Protein AF-A0A9P6BAB0-F1 (afdb_monomer_lite)

Radius of gyration: 24.73 Å; chains: 1; bounding box: 49×40×76 Å

Secondary structure (DSSP, 8-state):
-EEE-------TT----TT--TTT-TTTEEEETTEEEE--TT----TTSPP-----TT--TTS-S----TTTTTT---HHHHHHHHH-TTS--BPPHHHHHHHHHHHTTTTHHHHHTEEEEEEEEEHHHHHHHHH-TTHHHHHHHHHHT--HHHHHHHTT-SSS-GGGEEEEEEEEEHHHHHHHHHS---PPTTTS-TT--S---------S--TTEEE-

pLDDT: mean 70.67, std 18.22, range [29.72, 91.81]

Structure (mmCIF, N/CA/C/O backbone):
data_AF-A0A9P6BAB0-F1
#
_entry.id   AF-A0A9P6BAB0-F1
#
loop_
_atom_site.group_PDB
_atom_site.id
_atom_site.type_symbol
_atom_site.label_atom_id
_atom_site.label_alt_id
_atom_site.label_comp_id
_atom_site.label_asym_id
_atom_site.label_entity_id
_atom_site.label_seq_id
_atom_site.pdbx_PDB_ins_code
_atom_site.Cartn_x
_atom_site.Cartn_y
_atom_site.Cartn_z
_atom_site.occupancy
_atom_site.B_iso_or_equiv
_atom_site.auth_seq_id
_atom_site.auth_comp_id
_atom_site.auth_asym_id
_atom_site.auth_atom_id
_atom_site.pdbx_PDB_model_num
ATOM 1 N N . MET A 1 1 ? 5.538 -12.367 -15.044 1.00 44.75 1 MET A N 1
ATOM 2 C CA . MET A 1 1 ? 4.974 -11.287 -14.207 1.00 44.75 1 MET A CA 1
ATOM 3 C C . MET A 1 1 ? 5.570 -9.974 -14.700 1.00 44.75 1 MET A C 1
ATOM 5 O O . MET A 1 1 ? 6.786 -9.914 -14.822 1.00 44.75 1 MET A O 1
ATOM 9 N N . VAL A 1 2 ? 4.749 -9.000 -15.107 1.00 50.78 2 VAL A N 1
ATOM 10 C CA . VAL A 1 2 ? 5.213 -7.655 -15.498 1.00 50.78 2 VAL A CA 1
ATOM 11 C C . VAL A 1 2 ? 4.782 -6.715 -14.385 1.00 50.78 2 VAL A C 1
ATOM 13 O O . VAL A 1 2 ? 3.586 -6.599 -14.125 1.00 50.78 2 VAL A O 1
ATOM 16 N N . CYS A 1 3 ? 5.740 -6.089 -13.711 1.00 49.66 3 CYS A N 1
ATOM 17 C CA . CYS A 1 3 ? 5.455 -5.164 -12.620 1.00 49.66 3 CYS A CA 1
ATOM 18 C C . CYS A 1 3 ? 5.846 -3.752 -13.045 1.00 49.66 3 CYS A C 1
ATOM 20 O O . CYS A 1 3 ? 6.983 -3.500 -13.448 1.00 49.66 3 CYS A O 1
ATOM 22 N N . ARG A 1 4 ? 4.892 -2.826 -12.941 1.00 44.62 4 ARG A N 1
ATOM 23 C CA . ARG A 1 4 ? 5.145 -1.395 -13.107 1.00 44.62 4 ARG A CA 1
ATOM 24 C C . ARG A 1 4 ? 5.807 -0.866 -11.838 1.00 44.62 4 ARG A C 1
ATOM 26 O O . ARG A 1 4 ? 5.278 -1.077 -10.747 1.00 44.62 4 ARG A O 1
ATOM 33 N N . VAL A 1 5 ? 6.921 -0.151 -11.973 1.00 53.53 5 VAL A N 1
ATOM 34 C CA . VAL A 1 5 ? 7.541 0.542 -10.837 1.00 53.53 5 VAL A CA 1
ATOM 35 C C . VAL A 1 5 ? 6.756 1.832 -10.595 1.00 53.53 5 VAL A C 1
ATOM 37 O O . VAL A 1 5 ? 6.698 2.710 -11.455 1.00 53.53 5 VAL A O 1
ATOM 40 N N . ALA A 1 6 ? 6.073 1.933 -9.453 1.00 38.97 6 ALA A N 1
ATOM 41 C CA . ALA A 1 6 ? 5.386 3.158 -9.061 1.00 38.97 6 ALA A CA 1
ATOM 42 C C . ALA A 1 6 ? 6.434 4.178 -8.599 1.00 38.97 6 ALA A C 1
ATOM 44 O O . ALA A 1 6 ? 7.043 3.972 -7.558 1.00 38.97 6 ALA A O 1
ATOM 45 N N . SER A 1 7 ? 6.645 5.220 -9.410 1.00 37.84 7 SER A N 1
ATOM 46 C CA . SER A 1 7 ? 7.465 6.413 -9.145 1.00 37.84 7 SER A CA 1
ATOM 47 C C . SER A 1 7 ? 8.723 6.151 -8.307 1.00 37.84 7 SER A C 1
ATOM 49 O O . SER A 1 7 ? 8.720 6.233 -7.077 1.00 37.84 7 SER A O 1
ATOM 51 N N . ALA A 1 8 ? 9.824 5.829 -8.985 1.00 38.03 8 ALA A N 1
ATOM 52 C CA . ALA A 1 8 ? 11.123 5.810 -8.336 1.00 38.03 8 ALA A CA 1
ATOM 53 C C . ALA A 1 8 ? 11.495 7.251 -7.952 1.00 38.03 8 ALA A C 1
ATOM 55 O O . ALA A 1 8 ? 11.658 8.105 -8.822 1.00 38.03 8 ALA A O 1
ATOM 56 N N . ARG A 1 9 ? 11.671 7.523 -6.654 1.00 38.72 9 ARG A N 1
ATOM 57 C CA . ARG A 1 9 ? 12.460 8.677 -6.205 1.00 38.72 9 ARG A CA 1
ATOM 58 C C . ARG A 1 9 ? 13.894 8.405 -6.659 1.00 38.72 9 ARG A C 1
ATOM 60 O O . ARG A 1 9 ? 14.634 7.669 -6.010 1.00 38.72 9 ARG A O 1
ATOM 67 N N . VAL A 1 10 ? 14.234 8.884 -7.850 1.00 44.09 10 VAL A N 1
ATOM 68 C CA . VAL A 1 10 ? 15.587 8.784 -8.388 1.00 44.09 10 VAL A CA 1
ATOM 69 C C . VAL A 1 10 ? 16.413 9.809 -7.622 1.00 44.09 10 VAL A C 1
ATOM 71 O O . VAL A 1 10 ? 16.320 11.008 -7.875 1.00 44.09 10 VAL A O 1
ATOM 74 N N . ASP A 1 11 ? 17.161 9.347 -6.621 1.00 39.03 11 ASP A N 1
ATOM 75 C CA . ASP A 1 11 ? 18.169 10.171 -5.956 1.00 39.03 11 ASP A CA 1
ATOM 76 C C . ASP A 1 11 ? 19.101 10.760 -7.028 1.00 39.03 11 ASP A C 1
ATOM 78 O O . ASP A 1 11 ? 19.511 10.043 -7.944 1.00 39.03 11 ASP A O 1
ATOM 82 N N . GLN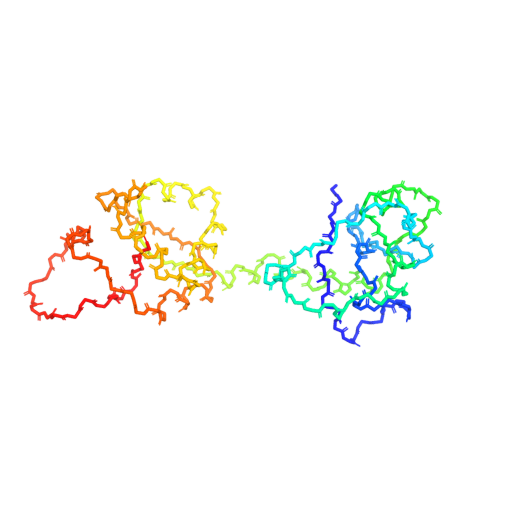 A 1 12 ? 19.486 12.034 -6.904 1.00 43.91 12 GLN A N 1
ATOM 83 C CA . GLN A 1 12 ? 20.345 12.778 -7.851 1.00 43.91 12 GLN A CA 1
ATOM 84 C C . GLN A 1 12 ? 21.739 12.156 -8.106 1.00 43.91 12 GLN A C 1
ATOM 86 O O . GLN A 1 12 ? 22.547 12.721 -8.833 1.00 43.91 12 GLN A O 1
ATOM 91 N N . ASN A 1 13 ? 22.024 10.980 -7.541 1.00 43.50 13 ASN A N 1
ATOM 92 C CA . ASN A 1 13 ? 23.265 10.232 -7.708 1.00 43.50 13 ASN A CA 1
ATOM 93 C C . ASN A 1 13 ? 23.137 9.006 -8.640 1.00 43.50 13 ASN A C 1
ATOM 95 O O . ASN A 1 13 ? 24.069 8.207 -8.744 1.00 43.50 13 ASN A O 1
ATOM 99 N N . PHE A 1 14 ? 21.993 8.817 -9.310 1.00 51.97 14 PHE A N 1
ATOM 100 C CA . PHE A 1 14 ? 21.851 7.809 -10.365 1.00 51.97 14 PHE A CA 1
ATOM 101 C C . PHE A 1 14 ? 22.421 8.331 -11.685 1.00 51.97 14 PHE A C 1
ATOM 103 O O . PHE A 1 14 ? 21.850 9.222 -12.309 1.00 51.97 14 PHE A O 1
ATOM 110 N N . ARG A 1 15 ? 23.498 7.709 -12.175 1.00 48.66 15 ARG A N 1
ATOM 111 C CA . ARG A 1 15 ? 23.903 7.810 -13.585 1.00 48.66 15 ARG A CA 1
ATOM 112 C C . ARG A 1 15 ? 22.937 6.987 -14.446 1.00 48.66 15 ARG A C 1
ATOM 114 O O . ARG A 1 15 ? 23.267 5.911 -14.927 1.00 48.66 15 ARG A O 1
ATOM 121 N N . CYS A 1 16 ? 21.698 7.457 -14.569 1.00 52.81 16 CYS A N 1
ATOM 122 C CA . CYS A 1 16 ? 20.794 6.981 -15.610 1.00 52.81 16 CYS A CA 1
ATOM 123 C C . CYS A 1 16 ? 21.247 7.560 -16.963 1.00 52.81 16 CYS A C 1
ATOM 125 O O . CYS A 1 16 ? 22.090 8.462 -16.997 1.00 52.81 16 CYS A O 1
ATOM 127 N N . ARG A 1 17 ? 20.709 7.071 -18.091 1.00 53.47 17 ARG A N 1
ATOM 128 C CA . ARG A 1 17 ? 20.950 7.728 -19.392 1.00 53.47 17 ARG A CA 1
ATOM 129 C C . ARG A 1 17 ? 20.617 9.221 -19.244 1.00 53.47 17 ARG A C 1
ATOM 131 O O . ARG A 1 17 ? 19.626 9.542 -18.597 1.00 53.47 17 ARG A O 1
ATOM 138 N N . SER A 1 18 ? 21.430 10.111 -19.820 1.00 58.03 18 SER A N 1
ATOM 139 C CA . SER A 1 18 ? 21.391 11.570 -19.577 1.00 58.03 18 SER A CA 1
ATOM 140 C C . SER A 1 18 ? 20.034 12.238 -19.821 1.00 58.03 18 SER A C 1
ATOM 142 O O . SER A 1 18 ? 19.809 13.349 -19.355 1.00 58.03 18 SER A O 1
ATOM 144 N N . TRP A 1 19 ? 19.136 11.564 -20.536 1.00 68.50 19 TRP A N 1
ATOM 145 C CA . TRP A 1 19 ? 17.787 12.027 -20.813 1.00 68.50 19 TRP A CA 1
ATOM 146 C C . TRP A 1 19 ? 16.763 11.682 -19.724 1.00 68.50 19 TRP A C 1
ATOM 148 O O . TRP A 1 19 ? 15.692 12.267 -19.727 1.00 68.50 19 TRP A O 1
ATOM 158 N N . VAL A 1 20 ? 17.033 10.741 -18.813 1.00 65.56 20 VAL A N 1
ATOM 159 C CA . VAL A 1 20 ? 16.038 10.240 -17.845 1.00 65.56 20 VAL A CA 1
ATOM 160 C C . VAL A 1 20 ? 16.036 11.103 -16.587 1.00 65.56 20 VAL A C 1
ATOM 162 O O . VAL A 1 20 ? 17.033 11.171 -15.868 1.00 65.56 20 VAL A O 1
ATOM 165 N N . SER A 1 21 ? 14.892 11.697 -16.275 1.00 65.31 21 SER A N 1
ATOM 166 C CA . SER A 1 21 ? 14.636 12.494 -15.080 1.00 65.31 21 SER A CA 1
ATOM 167 C C . SER A 1 21 ? 13.472 11.897 -14.267 1.00 65.31 21 SER A C 1
ATOM 169 O O . SER A 1 21 ? 12.637 11.165 -14.804 1.00 65.31 21 SER A O 1
ATOM 171 N N . PRO A 1 22 ? 13.364 12.194 -12.956 1.00 65.31 22 P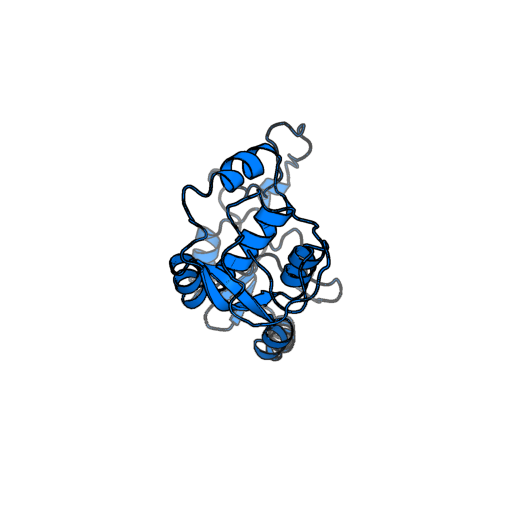RO A N 1
ATOM 172 C CA . PRO A 1 22 ? 12.223 11.745 -12.154 1.00 65.31 22 PRO A CA 1
ATOM 173 C C . PRO A 1 22 ? 10.865 12.195 -12.718 1.00 65.31 22 PRO A C 1
ATOM 175 O O . PRO A 1 22 ? 9.860 11.537 -12.465 1.00 65.31 22 PRO A O 1
ATOM 178 N N . SER A 1 23 ? 10.835 13.302 -13.470 1.00 64.50 23 SER A N 1
ATOM 179 C CA . SER A 1 23 ? 9.624 13.843 -14.088 1.00 64.50 23 SER A CA 1
ATOM 180 C C . SER A 1 23 ? 9.223 13.118 -15.375 1.00 64.50 23 SER A C 1
ATOM 182 O O . SER A 1 23 ? 8.029 12.980 -15.616 1.00 64.50 23 SER A O 1
ATOM 184 N N . ASN A 1 24 ? 10.169 12.596 -16.166 1.00 68.56 24 ASN A N 1
ATOM 185 C CA . ASN A 1 24 ? 9.852 11.904 -17.424 1.00 68.56 24 ASN A CA 1
ATOM 186 C C . ASN A 1 24 ? 9.806 10.372 -17.322 1.00 68.56 24 ASN A C 1
ATOM 188 O O . ASN A 1 24 ? 9.415 9.696 -18.271 1.00 68.56 24 ASN A O 1
ATOM 192 N N . ALA A 1 25 ? 10.162 9.800 -16.169 1.00 68.94 25 ALA A N 1
ATOM 193 C CA . ALA A 1 25 ? 10.187 8.353 -15.955 1.00 68.94 25 ALA A CA 1
ATOM 194 C C . ALA A 1 25 ? 8.792 7.705 -15.795 1.00 68.94 25 ALA A C 1
ATOM 196 O O . ALA A 1 25 ? 8.690 6.478 -15.647 1.00 68.94 25 ALA A O 1
ATOM 197 N N . GLU A 1 26 ? 7.704 8.485 -15.804 1.00 72.75 26 GLU A N 1
ATOM 198 C CA . GLU A 1 26 ? 6.356 7.942 -15.647 1.00 72.75 26 GLU A CA 1
ATOM 199 C C . GLU A 1 26 ? 6.008 6.977 -16.795 1.00 72.75 26 GLU A C 1
ATOM 201 O O . GLU A 1 26 ? 6.200 7.279 -17.964 1.00 72.75 26 GLU A O 1
ATOM 206 N N . ASN A 1 27 ? 5.498 5.782 -16.461 1.00 77.81 27 ASN A N 1
ATOM 207 C CA . ASN A 1 27 ? 5.173 4.706 -17.416 1.00 77.81 27 ASN A CA 1
ATOM 208 C C . ASN A 1 27 ? 6.348 4.181 -18.266 1.00 77.81 27 ASN A C 1
ATOM 210 O O . ASN A 1 27 ? 6.114 3.352 -19.145 1.00 77.81 27 ASN A O 1
ATOM 214 N N . ARG A 1 28 ? 7.598 4.581 -18.000 1.00 81.75 28 ARG A N 1
ATOM 215 C CA . ARG A 1 28 ? 8.774 4.165 -18.789 1.00 81.75 28 ARG A CA 1
ATOM 216 C C . ARG A 1 28 ? 9.676 3.148 -18.092 1.00 81.75 28 ARG A C 1
ATOM 218 O O . ARG A 1 28 ? 10.465 2.492 -18.767 1.00 81.75 28 ARG A O 1
ATOM 225 N N . VAL A 1 29 ? 9.538 2.978 -16.774 1.00 85.31 29 VAL A N 1
ATOM 226 C CA . VAL A 1 29 ? 10.324 2.027 -15.967 1.00 85.31 29 VAL A CA 1
ATOM 227 C C . VAL A 1 29 ? 9.496 0.793 -15.611 1.00 85.31 29 VAL A C 1
ATOM 229 O O . VAL A 1 29 ? 8.467 0.884 -14.931 1.00 85.31 29 VAL A O 1
ATOM 232 N N . TRP A 1 30 ? 9.972 -0.374 -16.034 1.00 85.00 30 TRP A N 1
ATOM 233 C CA . TRP A 1 30 ? 9.264 -1.643 -15.878 1.00 85.00 30 TRP A CA 1
ATOM 234 C C . TRP A 1 30 ? 10.192 -2.761 -15.422 1.00 85.00 30 TRP A C 1
ATOM 236 O O . TRP A 1 30 ? 11.375 -2.767 -15.736 1.00 85.00 30 TRP A O 1
ATOM 246 N N . MET A 1 31 ? 9.640 -3.740 -14.708 1.00 85.06 31 MET A N 1
ATOM 247 C CA . MET A 1 31 ? 10.311 -5.010 -14.440 1.00 85.06 31 MET A CA 1
ATOM 248 C C . MET A 1 31 ? 9.647 -6.119 -15.253 1.00 85.06 31 MET A C 1
ATOM 250 O O . MET A 1 31 ? 8.442 -6.364 -15.112 1.00 85.06 31 MET A O 1
ATOM 254 N N . TYR A 1 32 ? 10.430 -6.805 -16.083 1.00 85.38 32 TYR A N 1
ATOM 255 C CA . TYR A 1 32 ? 9.978 -7.929 -16.900 1.00 85.38 32 TYR A CA 1
ATOM 256 C C . TYR A 1 32 ? 11.070 -8.996 -16.974 1.00 85.38 32 TYR A C 1
ATOM 258 O O . TYR A 1 32 ? 12.243 -8.677 -17.095 1.00 85.38 32 TYR A O 1
ATOM 266 N N . LYS A 1 33 ? 10.690 -10.276 -16.831 1.00 83.12 33 LYS A N 1
ATOM 267 C CA . LYS A 1 33 ? 11.625 -11.421 -16.801 1.00 83.12 33 LYS A CA 1
ATOM 268 C C . LYS A 1 33 ? 12.844 -11.193 -15.885 1.00 83.12 33 LYS A C 1
ATOM 270 O O . LYS A 1 33 ? 13.967 -11.452 -16.289 1.00 83.12 33 LYS A O 1
ATOM 275 N N . SER A 1 34 ? 12.614 -10.683 -14.670 1.00 82.12 34 SER A N 1
ATOM 276 C CA . SER A 1 34 ? 13.665 -10.341 -13.689 1.00 82.12 34 SER A CA 1
ATOM 277 C C . SER A 1 34 ? 14.716 -9.324 -14.155 1.00 82.12 34 SER A C 1
ATOM 279 O O . SER A 1 34 ? 15.720 -9.165 -13.475 1.00 82.12 34 SER A O 1
ATOM 281 N N . HIS A 1 35 ? 14.459 -8.592 -15.237 1.00 85.19 35 HIS A N 1
ATOM 282 C CA . HIS A 1 35 ? 15.302 -7.496 -15.695 1.00 85.19 35 HIS A CA 1
ATOM 283 C C . HIS A 1 35 ? 14.580 -6.160 -15.578 1.00 85.19 35 HIS A C 1
ATOM 285 O O . HIS A 1 35 ? 13.344 -6.075 -15.635 1.00 85.19 35 HIS A O 1
ATOM 291 N N . LEU A 1 36 ? 15.371 -5.108 -15.387 1.00 85.94 36 LEU A N 1
ATOM 292 C CA . LEU A 1 36 ? 14.888 -3.738 -15.425 1.00 85.94 36 LEU A CA 1
ATOM 293 C C . LEU A 1 36 ? 14.836 -3.272 -16.881 1.00 85.94 36 LEU A C 1
ATOM 295 O O . LEU A 1 36 ? 15.823 -3.365 -17.607 1.00 85.94 36 LEU A O 1
ATOM 299 N N . HIS A 1 37 ? 13.689 -2.740 -17.285 1.00 86.06 37 HIS A N 1
ATOM 300 C CA . HIS A 1 37 ? 13.472 -2.179 -18.606 1.00 86.06 37 HIS A CA 1
ATOM 301 C C . HIS A 1 37 ? 13.206 -0.676 -18.521 1.00 86.06 37 HIS A C 1
ATOM 303 O O . HIS A 1 37 ? 12.431 -0.215 -17.676 1.00 86.06 37 HIS A O 1
ATOM 309 N N . LEU A 1 38 ? 13.836 0.074 -19.419 1.00 86.44 38 LEU A N 1
ATOM 310 C CA . LEU A 1 38 ? 13.703 1.514 -19.571 1.00 86.44 38 LEU A CA 1
ATOM 311 C C . LEU A 1 38 ? 13.339 1.835 -21.025 1.00 86.44 38 LEU A C 1
ATOM 313 O O . LEU A 1 38 ? 14.152 1.665 -21.930 1.00 86.44 38 LEU A O 1
ATOM 317 N N . ILE A 1 39 ? 12.118 2.319 -21.242 1.00 85.12 39 ILE A N 1
ATOM 318 C CA . ILE A 1 39 ? 11.608 2.633 -22.582 1.00 85.12 39 ILE A CA 1
ATOM 319 C C . ILE A 1 39 ? 12.083 4.033 -23.012 1.00 85.12 39 ILE A C 1
ATOM 321 O O . ILE A 1 39 ? 11.756 4.996 -22.313 1.00 85.12 39 ILE A O 1
ATOM 325 N N . PRO A 1 40 ? 12.796 4.182 -24.150 1.00 81.31 40 PRO A N 1
ATOM 326 C CA . PRO A 1 40 ? 13.271 5.477 -24.656 1.00 81.31 40 PRO A CA 1
ATOM 327 C C . PRO A 1 40 ? 12.176 6.541 -24.821 1.00 81.31 40 PRO A C 1
ATOM 329 O O . PRO A 1 40 ? 11.048 6.197 -25.171 1.00 81.31 40 PRO A O 1
ATOM 332 N N . ILE A 1 41 ? 12.527 7.831 -24.655 1.00 77.38 41 ILE A N 1
ATOM 333 C CA . ILE A 1 41 ? 11.603 8.983 -24.832 1.00 77.38 41 ILE A CA 1
ATOM 334 C C . ILE A 1 41 ? 10.857 8.936 -26.162 1.00 77.38 41 ILE A C 1
ATOM 336 O O . ILE A 1 41 ? 9.678 9.265 -26.209 1.00 77.38 41 ILE A O 1
ATOM 340 N N . LEU A 1 42 ? 11.540 8.462 -27.207 1.00 77.38 42 LEU A N 1
ATOM 341 C CA . LEU A 1 42 ? 11.043 8.376 -28.582 1.00 77.38 42 LEU A CA 1
ATOM 342 C C . LEU A 1 42 ? 9.717 7.619 -28.718 1.00 77.38 42 LEU A C 1
ATOM 344 O O . LEU A 1 42 ? 9.003 7.817 -29.693 1.00 77.38 42 LEU A O 1
ATOM 348 N N . TYR A 1 43 ? 9.396 6.745 -27.764 1.00 79.81 43 TYR A N 1
ATOM 349 C CA . TYR A 1 43 ? 8.126 6.042 -27.748 1.00 79.81 43 TYR A CA 1
ATOM 350 C C . TYR A 1 43 ? 7.105 6.803 -26.911 1.00 79.81 43 TYR A C 1
ATOM 352 O O . TYR A 1 43 ? 7.266 6.944 -25.693 1.00 79.81 43 TYR A O 1
ATOM 360 N N . THR A 1 44 ? 6.044 7.252 -27.572 1.00 80.25 44 THR A N 1
ATOM 361 C CA . THR A 1 44 ? 4.918 7.978 -26.984 1.00 80.25 44 THR A CA 1
ATOM 362 C C . THR A 1 44 ? 3.608 7.380 -27.490 1.00 80.25 44 THR A C 1
ATOM 364 O O . THR A 1 44 ? 3.536 6.797 -28.574 1.00 80.25 44 THR A O 1
ATOM 367 N N . THR A 1 45 ? 2.562 7.451 -26.669 1.00 76.62 45 THR A N 1
ATOM 368 C CA . THR A 1 45 ? 1.200 7.125 -27.120 1.00 76.62 45 THR A CA 1
ATOM 369 C C . THR A 1 45 ? 0.730 8.159 -28.125 1.00 76.62 45 THR A C 1
ATOM 371 O O . THR A 1 45 ? 1.030 9.342 -27.976 1.00 76.62 45 THR A O 1
ATOM 374 N N . SER A 1 46 ? -0.105 7.732 -29.072 1.00 74.19 46 SER A N 1
ATOM 375 C CA . SER A 1 46 ? -0.818 8.668 -29.940 1.00 74.19 46 SER A CA 1
ATOM 376 C C . SER A 1 46 ? -1.555 9.733 -29.103 1.00 74.19 46 SER A C 1
ATOM 378 O O . SER A 1 46 ? -2.262 9.368 -28.156 1.00 74.19 46 SER A O 1
ATOM 380 N N . PRO A 1 47 ? -1.449 11.027 -29.461 1.00 65.06 47 PRO A N 1
ATOM 381 C CA . PRO A 1 47 ? -2.068 12.131 -28.719 1.00 65.06 47 PRO A CA 1
ATOM 382 C C . PRO A 1 47 ? -3.605 12.071 -28.708 1.00 65.06 47 PRO A C 1
ATOM 384 O O . PRO A 1 47 ? -4.248 12.766 -27.928 1.00 65.06 47 PRO A O 1
ATOM 387 N N . HIS A 1 48 ? -4.210 11.214 -29.535 1.00 62.06 48 HIS A N 1
ATOM 388 C CA . HIS A 1 48 ? -5.660 11.036 -29.621 1.00 62.06 48 HIS A CA 1
ATOM 389 C C . HIS A 1 48 ? -6.237 10.034 -28.605 1.00 62.06 48 HIS A C 1
ATOM 391 O O . HIS A 1 48 ? -7.449 9.823 -28.580 1.00 62.06 48 HIS A O 1
ATOM 397 N N . VAL A 1 49 ? -5.406 9.395 -27.772 1.00 65.75 49 VAL A N 1
ATOM 398 C CA . VAL A 1 49 ? -5.883 8.453 -26.747 1.00 65.75 49 VAL A CA 1
ATOM 399 C C . VAL A 1 49 ? -6.252 9.216 -25.466 1.00 65.75 49 VAL A C 1
ATOM 401 O O . VAL A 1 49 ? -5.400 9.922 -24.921 1.00 65.75 49 VAL A O 1
ATOM 404 N N . PRO A 1 50 ? -7.485 9.065 -24.934 1.00 61.28 50 PRO A N 1
ATOM 405 C CA . PRO A 1 50 ? -7.898 9.754 -23.716 1.00 61.28 50 PRO A CA 1
ATOM 406 C C . PRO A 1 50 ? -7.001 9.369 -22.533 1.00 61.28 50 PRO A C 1
ATOM 408 O O . PRO A 1 50 ? -6.826 8.191 -22.204 1.00 61.28 50 PRO A O 1
ATOM 411 N N . ARG A 1 51 ? -6.423 10.384 -21.881 1.00 65.50 51 ARG A N 1
ATOM 412 C CA . ARG A 1 51 ? -5.502 10.210 -20.754 1.00 65.50 51 ARG A CA 1
ATOM 413 C C . ARG A 1 51 ? -6.280 10.144 -19.441 1.00 65.50 51 ARG A C 1
ATOM 415 O O . ARG A 1 51 ? -6.848 11.136 -18.998 1.00 65.50 51 ARG A O 1
ATOM 422 N N . HIS A 1 52 ? -6.223 9.012 -18.745 1.00 60.12 52 HIS A N 1
ATOM 423 C CA . HIS A 1 52 ? -6.585 8.973 -17.327 1.00 60.12 52 HIS A CA 1
ATOM 424 C C . HIS A 1 52 ? -5.384 9.423 -16.486 1.00 60.12 52 HIS A C 1
ATOM 426 O O . HIS A 1 52 ? -4.574 8.601 -16.048 1.00 60.12 52 HIS A O 1
ATOM 432 N N . ARG A 1 53 ? -5.250 10.739 -16.257 1.00 57.56 53 ARG A N 1
ATOM 433 C CA . ARG A 1 53 ? -4.351 11.247 -15.206 1.00 57.56 53 ARG A CA 1
ATOM 434 C C . ARG A 1 53 ? -4.862 10.696 -13.870 1.00 57.56 53 ARG A C 1
ATOM 436 O O . ARG A 1 53 ? -6.046 10.815 -13.559 1.00 57.56 53 ARG A O 1
ATOM 443 N N . ARG A 1 54 ? -3.992 10.051 -13.084 1.00 52.69 54 ARG A N 1
ATOM 444 C CA . ARG A 1 54 ? -4.355 9.623 -11.725 1.00 52.69 54 ARG A CA 1
ATOM 445 C C . ARG A 1 54 ? -4.658 10.882 -10.921 1.00 52.69 54 ARG A C 1
ATOM 447 O O . ARG A 1 54 ? -3.746 11.662 -10.662 1.00 52.69 54 ARG A O 1
ATOM 454 N N . SER A 1 55 ? -5.917 11.078 -10.538 1.00 49.22 55 SER A N 1
ATOM 455 C CA . SER A 1 55 ? -6.241 12.089 -9.537 1.00 49.22 55 SER A CA 1
ATOM 456 C C . SER A 1 55 ? -5.615 11.640 -8.219 1.00 49.22 55 SER A C 1
ATOM 458 O O . SER A 1 55 ? -5.931 10.564 -7.703 1.00 49.22 55 SER A O 1
ATOM 460 N N . LEU A 1 56 ? -4.642 12.406 -7.729 1.00 46.84 56 LEU A N 1
ATOM 461 C CA . LEU A 1 56 ? -4.112 12.208 -6.388 1.00 46.84 56 LEU A CA 1
ATOM 462 C C . LEU A 1 56 ? -5.224 12.569 -5.388 1.00 46.84 56 LEU A C 1
ATOM 464 O O . LEU A 1 56 ? -5.904 13.579 -5.587 1.00 46.84 56 LEU A O 1
ATOM 468 N N . PRO A 1 57 ? -5.424 11.784 -4.316 1.00 40.12 57 PRO A N 1
ATOM 469 C CA . PRO A 1 57 ? -6.382 12.141 -3.276 1.00 40.12 57 PRO A CA 1
ATOM 470 C C . PRO A 1 57 ? -5.970 13.486 -2.657 1.00 40.12 57 PRO A C 1
ATOM 472 O O . PRO A 1 57 ? -4.900 13.584 -2.061 1.00 40.12 57 PRO A O 1
ATOM 475 N N . GLY A 1 58 ? -6.795 14.520 -2.855 1.00 48.09 58 GLY A N 1
ATOM 476 C CA . GLY A 1 58 ? -6.528 15.904 -2.435 1.00 48.09 58 GLY A CA 1
ATOM 477 C C . GLY A 1 58 ? -6.627 16.956 -3.548 1.00 48.09 58 GLY A C 1
ATOM 478 O O . GLY A 1 58 ? -6.638 18.141 -3.238 1.00 48.09 58 GLY A O 1
ATOM 479 N N . ARG A 1 59 ? -6.734 16.559 -4.825 1.00 46.62 59 ARG A N 1
ATOM 480 C CA . ARG A 1 59 ? -7.036 17.492 -5.922 1.00 46.62 59 ARG A CA 1
ATOM 481 C C . ARG A 1 59 ? -8.546 17.744 -5.963 1.00 46.62 59 ARG A C 1
ATOM 483 O O . ARG A 1 59 ? -9.284 16.928 -6.509 1.00 46.62 59 ARG A O 1
ATOM 490 N N . THR A 1 60 ? -9.003 18.820 -5.329 1.00 45.19 60 THR A N 1
ATOM 491 C CA . THR A 1 60 ? -10.363 19.337 -5.521 1.00 45.19 60 THR A CA 1
ATOM 492 C C . THR A 1 60 ? -10.492 19.883 -6.941 1.00 45.19 60 THR A C 1
ATOM 494 O O . THR A 1 60 ? -9.539 20.431 -7.497 1.00 45.19 60 THR A O 1
ATOM 497 N N . GLU A 1 61 ? -11.666 19.700 -7.541 1.00 49.75 61 GLU A N 1
ATOM 498 C CA . GLU A 1 61 ? -12.003 20.201 -8.883 1.00 49.75 61 GLU A CA 1
ATOM 499 C C . GLU A 1 61 ? -12.024 21.744 -8.937 1.00 49.75 61 GLU A C 1
ATOM 501 O O . GLU A 1 61 ? -12.031 22.323 -10.018 1.00 49.75 61 GLU A O 1
ATOM 506 N N . ASP A 1 62 ? -11.921 22.391 -7.772 1.00 46.34 62 ASP A N 1
ATOM 507 C CA . ASP A 1 62 ? -11.994 23.840 -7.563 1.00 46.34 62 ASP A CA 1
ATOM 508 C C . ASP A 1 62 ? -10.616 24.533 -7.501 1.00 46.34 62 ASP A C 1
ATOM 510 O O . ASP A 1 62 ? -10.529 25.696 -7.122 1.00 46.34 62 ASP A O 1
ATOM 514 N N . SER A 1 63 ? -9.515 23.826 -7.794 1.00 46.41 63 SER A N 1
ATOM 515 C CA . SER A 1 63 ? -8.181 24.443 -7.829 1.00 46.41 63 SER A CA 1
ATOM 516 C C . SER A 1 63 ? -7.907 25.004 -9.220 1.00 46.41 63 SER A C 1
ATOM 518 O O . SER A 1 63 ? -7.589 24.255 -10.146 1.00 46.41 63 SER A O 1
ATOM 520 N N . ASP A 1 64 ? -8.012 26.322 -9.333 1.00 45.09 64 ASP A N 1
ATOM 521 C CA . ASP A 1 64 ? -7.760 27.137 -10.520 1.00 45.09 64 ASP A CA 1
ATOM 522 C C . ASP A 1 64 ? -6.484 26.716 -11.284 1.00 45.09 64 ASP A C 1
ATOM 524 O O . ASP A 1 64 ? -5.360 27.044 -10.918 1.00 45.09 64 ASP A O 1
ATOM 528 N N . GLY A 1 65 ? -6.670 25.935 -12.350 1.00 51.25 65 GLY A N 1
ATOM 529 C CA . GLY A 1 65 ? -6.062 26.140 -13.669 1.00 51.25 65 GLY A CA 1
ATOM 530 C C . GLY A 1 65 ? -4.543 26.239 -13.877 1.00 51.25 65 GLY A C 1
ATOM 531 O O . GLY A 1 65 ? -4.166 26.545 -15.001 1.00 51.25 65 GLY A O 1
ATOM 532 N N . GLU A 1 66 ? -3.651 25.975 -12.920 1.00 48.78 66 GLU A N 1
ATOM 533 C CA . GLU A 1 66 ? -2.192 26.042 -13.176 1.00 48.78 66 GLU A CA 1
ATOM 534 C C . GLU A 1 66 ? -1.548 24.677 -13.480 1.00 48.78 66 GLU A C 1
ATOM 536 O O . GLU A 1 66 ? -0.713 24.174 -12.728 1.00 48.78 66 GLU A O 1
ATOM 541 N N . GLY A 1 67 ? -1.921 24.032 -14.590 1.00 47.81 67 GLY A N 1
ATOM 542 C CA . GLY A 1 67 ? -1.300 22.744 -14.940 1.00 47.81 67 GLY A CA 1
ATOM 543 C C . GLY A 1 67 ? -1.342 22.287 -16.394 1.00 47.81 67 GLY A C 1
ATOM 544 O O . GLY A 1 67 ? -0.959 21.144 -16.649 1.00 47.81 67 GLY A O 1
ATOM 545 N N . ASP A 1 68 ? -1.788 23.120 -17.334 1.00 46.00 68 ASP A N 1
ATOM 546 C CA . ASP A 1 68 ? -1.667 22.813 -18.763 1.00 46.00 68 ASP A CA 1
ATOM 547 C C . ASP A 1 68 ? -0.364 23.398 -19.302 1.00 46.00 68 ASP A C 1
ATOM 549 O O . ASP A 1 68 ? -0.335 24.455 -19.924 1.00 46.00 68 ASP A O 1
ATOM 553 N N . ASP A 1 69 ? 0.734 22.687 -19.035 1.00 50.19 69 ASP A N 1
ATOM 554 C CA . ASP A 1 69 ? 1.932 22.796 -19.860 1.00 50.19 69 ASP A CA 1
ATOM 555 C C . ASP A 1 69 ? 1.659 22.052 -21.187 1.00 50.19 69 ASP A C 1
ATOM 557 O O . ASP A 1 69 ? 1.519 20.819 -21.168 1.00 50.19 69 ASP A O 1
ATOM 561 N N . PRO A 1 70 ? 1.555 22.755 -22.334 1.00 48.59 70 PRO A N 1
ATOM 562 C CA . PRO A 1 70 ? 1.211 22.149 -23.624 1.00 48.59 70 PRO A CA 1
ATOM 563 C C . PRO A 1 70 ? 2.283 21.186 -24.148 1.00 48.59 70 PRO A C 1
ATOM 565 O O . PRO A 1 70 ? 2.007 20.406 -25.054 1.00 48.59 70 PRO A O 1
ATOM 568 N N . HIS A 1 71 ? 3.497 21.225 -23.589 1.00 48.22 71 HIS A N 1
ATOM 569 C CA . HIS A 1 71 ? 4.610 20.357 -23.968 1.00 48.22 71 HIS A CA 1
ATOM 570 C C . HIS A 1 71 ? 4.668 19.063 -23.141 1.00 48.22 71 HIS A C 1
ATOM 572 O O . HIS A 1 71 ? 5.320 18.105 -23.555 1.00 48.22 71 HIS A O 1
ATOM 578 N N . SER A 1 72 ? 3.935 18.971 -22.024 1.00 53.38 72 SER A N 1
ATOM 579 C CA . SER A 1 72 ? 3.782 17.724 -21.248 1.00 53.38 72 SER A CA 1
ATOM 580 C C . SER A 1 72 ? 3.061 16.608 -22.018 1.00 53.38 72 SER A C 1
ATOM 582 O O . SER A 1 72 ? 3.114 15.430 -21.649 1.00 53.38 72 SER A O 1
ATOM 584 N N . ASP A 1 73 ? 2.396 16.980 -23.106 1.00 54.88 73 ASP A N 1
ATOM 585 C CA . ASP A 1 73 ? 1.525 16.119 -23.883 1.00 54.88 73 ASP A CA 1
ATOM 586 C C . ASP A 1 73 ? 2.271 15.251 -24.900 1.00 54.88 73 ASP A C 1
ATOM 588 O O . ASP A 1 73 ? 1.847 14.115 -25.156 1.00 54.88 73 ASP A O 1
ATOM 592 N N . ASP A 1 74 ? 3.400 15.744 -25.411 1.00 58.66 74 ASP A N 1
ATOM 593 C CA . ASP A 1 74 ? 4.200 15.076 -26.438 1.00 58.66 74 ASP A CA 1
ATOM 594 C C . ASP A 1 74 ? 5.063 13.943 -25.867 1.00 58.66 74 ASP A C 1
ATOM 596 O O . ASP A 1 74 ? 5.513 13.081 -26.615 1.00 58.66 74 ASP A O 1
ATOM 600 N N . GLU A 1 75 ? 5.270 13.897 -24.545 1.00 67.94 75 GLU A N 1
ATOM 601 C CA . GLU A 1 75 ? 6.146 12.922 -23.879 1.00 67.94 75 GLU A CA 1
ATOM 602 C C . GLU A 1 75 ? 5.376 11.808 -23.136 1.00 67.94 75 GLU A C 1
ATOM 604 O O . GLU A 1 75 ? 5.978 10.956 -22.473 1.00 67.94 75 GLU A O 1
ATOM 609 N N . TYR A 1 76 ? 4.044 11.760 -23.247 1.00 74.81 76 TYR A N 1
ATOM 610 C CA . TYR A 1 76 ? 3.234 10.761 -22.544 1.00 74.81 76 TYR A CA 1
ATOM 611 C C . TYR A 1 76 ? 3.340 9.369 -23.187 1.00 74.81 76 TYR A C 1
ATOM 613 O O . TYR A 1 76 ? 3.149 9.193 -24.392 1.00 74.81 76 TYR A O 1
ATOM 621 N N . LEU A 1 77 ? 3.582 8.349 -22.357 1.00 79.88 77 LEU A N 1
ATOM 622 C CA . LEU A 1 77 ? 3.505 6.938 -22.738 1.00 79.88 77 LEU A CA 1
ATOM 623 C C . LEU A 1 77 ? 2.438 6.235 -21.898 1.00 79.88 77 LEU A C 1
ATOM 625 O O . LEU A 1 77 ? 2.513 6.189 -20.671 1.00 79.88 77 LEU A O 1
ATOM 629 N N . GLY A 1 78 ? 1.442 5.653 -22.554 1.00 81.56 78 GLY A N 1
ATOM 630 C CA . GLY A 1 78 ? 0.399 4.871 -21.900 1.00 81.56 78 GLY A CA 1
ATOM 631 C C . GLY A 1 78 ? 0.888 3.482 -21.475 1.00 81.56 78 GLY A C 1
ATOM 632 O O . GLY A 1 78 ? 1.744 2.885 -22.132 1.00 81.56 78 GLY A O 1
ATOM 633 N N . PRO A 1 79 ? 0.313 2.901 -20.406 1.00 81.44 79 PRO A N 1
ATOM 634 C CA . PRO A 1 79 ? 0.733 1.594 -19.905 1.00 81.44 79 PRO A CA 1
ATOM 635 C C . PRO A 1 79 ? 0.498 0.461 -20.913 1.00 81.44 79 PRO A C 1
ATOM 637 O O . PRO A 1 79 ? 1.273 -0.489 -20.943 1.00 81.44 79 PRO A O 1
ATOM 640 N N . ALA A 1 80 ? -0.544 0.545 -21.746 1.00 84.25 80 ALA A N 1
ATOM 641 C CA . ALA A 1 80 ? -0.829 -0.471 -22.759 1.00 84.25 80 ALA A CA 1
ATOM 642 C C . ALA A 1 80 ? 0.241 -0.502 -23.862 1.00 84.25 80 ALA A C 1
ATOM 644 O O . ALA A 1 80 ? 0.706 -1.579 -24.233 1.00 84.25 80 ALA A O 1
ATOM 645 N N . ASP A 1 81 ? 0.674 0.668 -24.334 1.00 84.94 81 ASP A N 1
ATOM 646 C CA . ASP A 1 81 ? 1.709 0.778 -25.363 1.00 84.94 81 ASP A CA 1
ATOM 647 C C . ASP A 1 81 ? 3.091 0.443 -24.808 1.00 84.94 81 ASP A C 1
ATOM 649 O O . ASP A 1 81 ? 3.844 -0.290 -25.445 1.00 84.94 81 ASP A O 1
ATOM 653 N N . ALA A 1 82 ? 3.379 0.830 -23.563 1.00 84.94 82 ALA A N 1
ATOM 654 C CA . ALA A 1 82 ? 4.578 0.377 -22.869 1.00 84.94 82 ALA A CA 1
ATOM 655 C C . ALA A 1 82 ? 4.665 -1.160 -22.800 1.00 84.94 82 ALA A C 1
ATOM 657 O O . ALA A 1 82 ? 5.711 -1.742 -23.080 1.00 84.94 82 ALA A O 1
ATOM 658 N N . LEU A 1 83 ? 3.557 -1.845 -22.494 1.00 86.62 83 LEU A N 1
ATOM 659 C CA . LEU A 1 83 ? 3.514 -3.311 -22.475 1.00 86.62 83 LEU A CA 1
ATOM 660 C C . LEU A 1 83 ? 3.721 -3.943 -23.857 1.00 86.62 83 LEU A C 1
ATOM 662 O O . LEU A 1 83 ? 4.278 -5.039 -23.930 1.00 86.62 83 LEU A O 1
ATOM 666 N N . ARG A 1 84 ? 3.269 -3.289 -24.935 1.00 86.56 84 ARG A N 1
ATOM 667 C CA . ARG A 1 84 ? 3.527 -3.741 -26.312 1.00 86.56 84 ARG A CA 1
ATOM 668 C C . ARG A 1 84 ? 5.020 -3.668 -26.621 1.00 86.56 84 ARG A C 1
ATOM 670 O O . ARG A 1 84 ? 5.584 -4.668 -27.048 1.00 86.56 84 ARG A O 1
ATOM 677 N N . LEU A 1 85 ? 5.662 -2.548 -26.287 1.00 85.94 85 LEU A N 1
ATOM 678 C CA . LEU A 1 85 ? 7.098 -2.331 -26.497 1.00 85.94 85 LEU A CA 1
ATOM 679 C C . LEU A 1 85 ? 7.971 -3.303 -25.695 1.00 85.94 85 LEU A C 1
ATOM 681 O O . LEU A 1 85 ? 8.986 -3.766 -26.192 1.00 85.94 85 LEU A O 1
ATOM 685 N N . LEU A 1 86 ? 7.562 -3.672 -24.479 1.00 85.00 86 LEU A N 1
ATOM 686 C CA . LEU A 1 86 ? 8.284 -4.664 -23.666 1.00 85.00 86 LEU A CA 1
ATOM 687 C C . LEU A 1 86 ? 8.190 -6.097 -24.205 1.00 85.00 86 LEU A C 1
ATOM 689 O O . LEU A 1 86 ? 8.985 -6.959 -23.824 1.00 85.00 86 LEU A O 1
ATOM 693 N N . ARG A 1 87 ? 7.166 -6.391 -25.010 1.00 85.62 87 ARG A N 1
ATOM 694 C CA . ARG A 1 87 ? 6.961 -7.712 -25.616 1.00 85.62 87 ARG A CA 1
ATOM 695 C C . ARG A 1 87 ? 7.584 -7.813 -27.002 1.00 85.62 87 ARG A C 1
ATOM 697 O O . ARG A 1 87 ? 7.803 -8.934 -27.455 1.00 85.62 87 ARG A O 1
ATOM 704 N N . ASP A 1 88 ? 7.843 -6.681 -27.644 1.00 86.44 88 ASP A N 1
ATOM 705 C CA . ASP A 1 88 ? 8.468 -6.618 -28.954 1.00 86.44 88 ASP A CA 1
ATOM 706 C C . ASP A 1 88 ? 9.967 -6.964 -28.846 1.00 86.44 88 ASP A C 1
ATOM 708 O O . ASP A 1 88 ? 10.700 -6.277 -28.132 1.00 86.44 88 ASP A O 1
ATOM 712 N N . PRO A 1 89 ? 10.452 -8.028 -29.515 1.00 78.50 89 PRO A N 1
ATOM 713 C CA . PRO A 1 89 ? 11.867 -8.388 -29.494 1.00 78.50 89 PRO A CA 1
ATOM 714 C C . PRO A 1 89 ? 12.760 -7.409 -30.272 1.00 78.50 89 PRO A C 1
ATOM 716 O O . PRO A 1 89 ? 13.979 -7.492 -30.145 1.00 78.50 89 PRO A O 1
ATOM 719 N N . LEU A 1 90 ? 12.189 -6.515 -31.088 1.00 81.31 90 LEU A N 1
ATOM 720 C CA . LEU A 1 90 ? 12.945 -5.569 -31.916 1.00 81.31 90 LEU A CA 1
ATOM 721 C C . LEU A 1 90 ? 13.370 -4.310 -31.153 1.00 81.31 90 LEU A C 1
ATOM 723 O O . LEU A 1 90 ? 14.271 -3.600 -31.598 1.00 81.31 90 LEU A O 1
ATOM 727 N N . VAL A 1 91 ? 12.740 -4.023 -30.011 1.00 82.00 91 VAL A N 1
ATOM 728 C CA . VAL A 1 91 ? 13.026 -2.824 -29.222 1.00 82.00 91 VAL A CA 1
ATOM 729 C C . VAL A 1 91 ? 13.932 -3.181 -28.049 1.00 82.00 91 VAL A C 1
ATOM 731 O O . VAL A 1 91 ? 13.509 -3.843 -27.099 1.00 82.00 91 VAL A O 1
ATOM 734 N N . ASP A 1 92 ? 15.174 -2.687 -28.075 1.00 81.06 92 ASP A N 1
ATOM 735 C CA . ASP A 1 92 ? 16.054 -2.771 -26.910 1.00 81.06 92 ASP A CA 1
ATOM 736 C C . ASP A 1 92 ? 15.539 -1.847 -25.802 1.00 81.06 92 ASP A C 1
ATOM 738 O O . ASP A 1 92 ? 15.726 -0.628 -25.807 1.00 81.06 92 ASP A O 1
ATOM 742 N N . THR A 1 93 ? 14.826 -2.459 -24.866 1.00 84.25 93 THR A N 1
ATOM 743 C CA . THR A 1 93 ? 14.288 -1.803 -23.679 1.00 84.25 93 THR A CA 1
ATOM 744 C C . THR A 1 93 ? 15.100 -2.133 -22.434 1.00 84.25 93 THR A C 1
ATOM 746 O O . THR A 1 93 ? 14.691 -1.726 -21.353 1.00 84.25 93 THR A O 1
ATOM 749 N N . LEU A 1 94 ? 16.216 -2.866 -22.531 1.00 84.81 94 LEU A N 1
ATOM 750 C CA . LEU A 1 94 ? 16.989 -3.253 -21.353 1.00 84.81 94 LEU A CA 1
ATOM 751 C C . LEU A 1 94 ? 17.674 -2.033 -20.730 1.00 84.81 94 LEU A C 1
ATOM 753 O O . LEU A 1 94 ? 18.286 -1.195 -21.399 1.00 84.81 94 LEU A O 1
ATOM 757 N N . ALA A 1 95 ? 17.553 -1.918 -19.409 1.00 83.31 95 ALA A N 1
ATOM 758 C CA . ALA A 1 95 ? 18.267 -0.894 -18.672 1.00 83.31 95 ALA A CA 1
ATOM 759 C C . ALA A 1 95 ? 19.778 -1.202 -18.664 1.00 83.31 95 ALA A C 1
ATOM 761 O O . ALA A 1 95 ? 20.175 -2.367 -18.704 1.00 83.31 95 ALA A O 1
ATOM 762 N N . PRO A 1 96 ? 20.642 -0.173 -18.575 1.00 84.38 96 PRO A N 1
ATOM 763 C CA . PRO A 1 96 ? 22.073 -0.385 -18.404 1.00 84.38 96 PRO A CA 1
ATOM 764 C C . PRO A 1 96 ? 22.370 -1.264 -17.176 1.00 84.38 96 PRO A C 1
ATOM 766 O O . PRO A 1 96 ? 21.738 -1.068 -16.129 1.00 84.38 96 PRO A O 1
ATOM 769 N N . PRO A 1 97 ? 23.368 -2.164 -17.252 1.00 82.56 97 PRO A N 1
ATOM 770 C CA . PRO A 1 97 ? 23.663 -3.114 -16.177 1.00 82.56 97 PRO A CA 1
ATOM 771 C C . PRO A 1 97 ? 24.045 -2.416 -14.865 1.00 82.56 97 PRO A C 1
ATOM 773 O O . PRO A 1 97 ? 23.737 -2.910 -13.785 1.00 82.56 97 PRO A O 1
ATOM 776 N N . GLU A 1 98 ? 24.646 -1.224 -14.933 1.00 82.88 98 GLU A N 1
ATOM 777 C CA . GLU A 1 98 ? 24.961 -0.412 -13.751 1.00 82.88 98 GLU A CA 1
ATOM 778 C C . GLU A 1 98 ? 23.710 -0.045 -12.939 1.00 82.88 98 GLU A C 1
ATOM 780 O O . GLU A 1 98 ? 23.725 -0.092 -11.708 1.00 82.88 98 GLU A O 1
ATOM 785 N N . VAL A 1 99 ? 22.611 0.299 -13.618 1.00 80.81 99 VAL A N 1
ATOM 786 C CA . VAL A 1 99 ? 21.351 0.687 -12.968 1.00 80.81 99 VAL A CA 1
ATOM 787 C C . VAL A 1 99 ? 20.680 -0.537 -12.357 1.00 80.81 99 VAL A C 1
ATOM 789 O O . VAL A 1 99 ? 20.175 -0.469 -11.237 1.00 80.81 99 VAL A O 1
ATOM 792 N N . GLU A 1 100 ? 20.715 -1.664 -13.066 1.00 85.00 100 GLU A N 1
ATOM 793 C CA . GLU A 1 100 ? 20.165 -2.929 -12.595 1.00 85.00 100 GLU A CA 1
ATOM 794 C C . GLU A 1 100 ? 20.883 -3.417 -11.327 1.00 85.00 100 GLU A C 1
ATOM 796 O O . GLU A 1 100 ? 20.227 -3.692 -10.322 1.00 85.00 100 GLU A O 1
ATOM 801 N N . VAL A 1 101 ? 22.221 -3.434 -11.316 1.00 86.50 101 VAL A N 1
ATOM 802 C CA . VAL A 1 101 ? 23.010 -3.832 -10.136 1.00 86.50 101 VAL A CA 1
ATOM 803 C C . VAL A 1 101 ? 22.674 -2.955 -8.931 1.00 86.50 101 VAL A C 1
ATOM 805 O O . VAL A 1 101 ? 22.366 -3.476 -7.860 1.00 86.50 101 VAL A O 1
ATOM 808 N N . ARG A 1 102 ? 22.646 -1.627 -9.104 1.00 83.06 102 ARG A N 1
ATOM 809 C CA . ARG A 1 102 ? 22.307 -0.687 -8.022 1.00 83.06 102 ARG A CA 1
ATOM 810 C C . ARG A 1 102 ? 20.876 -0.867 -7.518 1.00 83.06 102 ARG A C 1
ATOM 812 O O . ARG A 1 102 ? 20.629 -0.743 -6.317 1.00 83.06 102 ARG A O 1
ATOM 819 N N . ALA A 1 103 ? 19.929 -1.152 -8.411 1.00 83.81 103 ALA A N 1
ATOM 820 C CA . ALA A 1 103 ? 18.548 -1.435 -8.037 1.00 83.81 103 ALA A CA 1
ATOM 821 C C . ALA A 1 103 ? 18.458 -2.723 -7.204 1.00 83.81 103 ALA A C 1
ATOM 823 O O . ALA A 1 103 ? 17.861 -2.717 -6.126 1.00 83.81 103 ALA A O 1
ATOM 824 N N . TRP A 1 104 ? 19.115 -3.799 -7.639 1.00 86.25 104 TRP A N 1
ATOM 825 C CA . TRP A 1 104 ? 19.137 -5.068 -6.910 1.00 86.25 104 TRP A CA 1
ATOM 826 C C . TRP A 1 104 ? 19.880 -4.983 -5.576 1.00 86.25 104 TRP A C 1
ATOM 828 O O . TRP A 1 104 ? 19.429 -5.570 -4.595 1.00 86.25 104 TRP A O 1
ATOM 838 N N . GLU A 1 105 ? 20.973 -4.224 -5.493 1.00 87.38 105 GLU A N 1
ATOM 839 C CA . GLU A 1 105 ? 21.680 -3.955 -4.234 1.00 87.38 105 GLU A CA 1
ATOM 840 C C . GLU A 1 105 ? 20.770 -3.289 -3.200 1.00 87.38 105 GLU A C 1
ATOM 842 O O . GLU A 1 105 ? 20.751 -3.706 -2.042 1.00 87.38 105 GLU A O 1
ATOM 847 N N . ARG A 1 106 ? 19.956 -2.311 -3.620 1.00 82.44 106 ARG A N 1
ATOM 848 C CA . ARG A 1 106 ? 18.969 -1.657 -2.745 1.00 82.44 106 ARG A CA 1
ATOM 849 C C . ARG A 1 106 ? 17.870 -2.617 -2.292 1.00 82.44 106 ARG A C 1
ATOM 851 O O . ARG A 1 106 ? 17.428 -2.547 -1.147 1.00 82.44 106 ARG A O 1
ATOM 858 N N . ILE A 1 107 ? 17.429 -3.511 -3.176 1.00 86.06 107 ILE A N 1
ATOM 859 C CA . ILE A 1 107 ? 16.345 -4.460 -2.891 1.00 86.06 107 ILE A CA 1
ATOM 860 C C . ILE A 1 107 ? 16.836 -5.641 -2.038 1.00 86.06 107 ILE A C 1
ATOM 862 O O . ILE A 1 107 ? 16.040 -6.220 -1.307 1.00 86.06 107 ILE A O 1
ATOM 866 N N . ARG A 1 108 ? 18.138 -5.959 -2.039 1.00 86.50 108 ARG A N 1
ATOM 867 C CA . ARG A 1 108 ? 18.722 -7.122 -1.340 1.00 86.50 108 ARG A CA 1
ATOM 868 C C . ARG A 1 108 ? 18.387 -7.199 0.158 1.00 86.50 108 ARG A C 1
ATOM 870 O O . ARG A 1 108 ? 18.297 -8.293 0.704 1.00 86.50 108 ARG A O 1
ATOM 877 N N . GLY A 1 109 ? 18.210 -6.057 0.828 1.00 83.44 109 GLY A N 1
ATOM 878 C CA . GLY A 1 109 ? 17.840 -5.995 2.252 1.00 83.44 109 GLY A CA 1
ATOM 879 C C . GLY A 1 109 ? 16.357 -6.271 2.541 1.00 83.44 109 GLY A C 1
ATOM 880 O O . GLY A 1 109 ? 15.977 -6.542 3.684 1.00 83.44 109 GLY A O 1
ATOM 881 N N . TYR A 1 110 ? 15.505 -6.231 1.519 1.00 83.38 110 TYR A N 1
ATOM 882 C CA . TYR A 1 110 ? 14.093 -6.580 1.613 1.00 83.38 110 TYR A CA 1
ATOM 883 C C . TYR A 1 110 ? 13.935 -8.089 1.370 1.00 83.38 110 TYR A C 1
ATOM 885 O O . TYR A 1 110 ? 14.619 -8.642 0.512 1.00 83.38 110 TYR A O 1
ATOM 893 N N . PRO A 1 111 ? 13.067 -8.795 2.114 1.00 83.69 111 PRO A N 1
ATOM 894 C CA . PRO A 1 111 ? 12.002 -8.289 2.988 1.00 83.69 111 PRO A CA 1
ATOM 895 C C . PRO A 1 111 ? 12.409 -8.030 4.452 1.00 83.69 111 PRO A C 1
ATOM 897 O O . PRO A 1 111 ? 11.600 -7.506 5.218 1.00 83.69 111 PRO A O 1
ATOM 900 N N . ASN A 1 112 ? 13.638 -8.363 4.860 1.00 84.94 112 ASN A N 1
ATOM 901 C CA . ASN A 1 112 ? 14.055 -8.324 6.269 1.00 84.94 112 ASN A CA 1
ATOM 902 C C . ASN A 1 112 ? 13.955 -6.924 6.891 1.00 84.94 112 ASN A C 1
ATOM 904 O O . ASN A 1 112 ? 13.415 -6.783 7.988 1.00 84.94 112 ASN A O 1
ATOM 908 N N . SER A 1 113 ? 14.395 -5.879 6.184 1.00 84.19 113 SER A N 1
ATOM 909 C CA . SER A 1 113 ? 14.267 -4.498 6.671 1.00 84.19 113 SER A CA 1
ATOM 910 C C . SER A 1 113 ? 12.805 -4.078 6.866 1.00 84.19 113 SER A C 1
ATOM 912 O O . SER A 1 113 ? 12.477 -3.430 7.856 1.00 84.19 113 SER A O 1
ATOM 914 N N . ALA A 1 114 ? 11.889 -4.499 5.984 1.00 81.50 114 ALA A N 1
ATOM 915 C CA . ALA A 1 114 ? 10.464 -4.176 6.117 1.00 81.50 114 ALA A CA 1
ATOM 916 C C . ALA A 1 114 ? 9.843 -4.800 7.380 1.00 81.50 114 ALA A C 1
ATOM 918 O O . ALA A 1 114 ? 9.034 -4.166 8.062 1.00 81.50 114 ALA A O 1
ATOM 919 N N . LEU A 1 115 ? 10.271 -6.013 7.744 1.00 83.62 115 LEU A N 1
ATOM 920 C CA . LEU A 1 115 ? 9.818 -6.674 8.969 1.00 83.62 115 LEU A CA 1
ATOM 921 C C . LEU A 1 115 ? 10.256 -5.918 10.231 1.00 83.62 115 LEU A C 1
ATOM 923 O O . LEU A 1 115 ? 9.487 -5.852 11.188 1.00 83.62 115 LEU A O 1
ATOM 927 N N . GLN A 1 116 ? 11.429 -5.276 10.228 1.00 86.50 116 GLN A N 1
ATOM 928 C CA . GLN A 1 116 ? 11.906 -4.481 11.370 1.00 86.50 116 GLN A CA 1
ATOM 929 C C . GLN A 1 116 ? 11.015 -3.261 11.653 1.00 86.50 116 GLN A C 1
ATOM 931 O O . GLN A 1 116 ? 10.870 -2.846 12.806 1.00 86.50 116 GLN A O 1
ATOM 936 N N . HIS A 1 117 ? 10.377 -2.702 10.623 1.00 85.38 117 HIS A N 1
ATOM 937 C CA . HIS A 1 117 ? 9.459 -1.565 10.745 1.00 85.38 117 HIS A CA 1
ATOM 938 C C . HIS A 1 117 ? 8.019 -1.967 11.102 1.00 85.38 117 HIS A C 1
ATOM 940 O O . HIS A 1 117 ? 7.152 -1.099 11.246 1.00 85.38 117 HIS A O 1
ATOM 946 N N . THR A 1 118 ? 7.764 -3.263 11.299 1.00 87.25 118 THR A N 1
ATOM 947 C CA . THR A 1 118 ? 6.473 -3.776 11.763 1.00 87.25 118 THR A CA 1
ATOM 948 C C . THR A 1 118 ? 6.428 -3.792 13.291 1.00 87.25 118 THR A C 1
ATOM 950 O O . THR A 1 118 ? 7.349 -4.261 13.955 1.00 87.25 118 THR A O 1
ATOM 953 N N . HIS A 1 119 ? 5.341 -3.285 13.858 1.00 88.88 119 HIS A N 1
ATOM 954 C CA . HIS A 1 119 ? 5.029 -3.317 15.279 1.00 88.88 119 HIS A CA 1
ATOM 955 C C . HIS A 1 119 ? 3.876 -4.293 15.543 1.00 88.88 119 HIS A C 1
ATOM 957 O O . HIS A 1 119 ? 2.978 -4.454 14.713 1.00 88.88 119 HIS A O 1
ATOM 963 N N . ARG A 1 120 ? 3.916 -4.972 16.692 1.00 89.25 120 ARG A N 1
ATOM 964 C CA . ARG A 1 120 ? 2.896 -5.938 17.111 1.00 89.25 120 ARG A CA 1
ATOM 965 C C . ARG A 1 120 ? 2.329 -5.512 18.448 1.00 89.25 120 ARG A C 1
ATOM 967 O O . ARG A 1 120 ? 3.094 -5.335 19.390 1.00 89.25 120 ARG A O 1
ATOM 974 N N . THR A 1 121 ? 1.011 -5.409 18.526 1.00 87.38 121 THR A N 1
ATOM 975 C CA . THR A 1 121 ? 0.306 -5.019 19.751 1.00 87.38 121 THR A CA 1
ATOM 976 C C . THR A 1 121 ? -0.905 -5.888 19.984 1.00 87.38 121 THR A C 1
ATOM 978 O O . THR A 1 121 ? -1.377 -6.591 19.086 1.00 87.38 121 THR A O 1
ATOM 981 N N . LEU A 1 122 ? -1.394 -5.859 21.218 1.00 87.00 122 LEU A N 1
ATOM 982 C CA . LEU A 1 122 ? -2.664 -6.460 21.574 1.00 87.00 122 LEU A CA 1
ATOM 983 C C . LEU A 1 122 ? -3.751 -5.398 21.437 1.00 87.00 122 LEU A C 1
ATOM 985 O O . LEU A 1 122 ? -3.610 -4.288 21.950 1.00 87.00 122 LEU A O 1
ATOM 989 N N . ALA A 1 123 ? -4.830 -5.738 20.742 1.00 85.06 123 ALA A N 1
ATOM 990 C CA . ALA A 1 123 ? -5.970 -4.853 20.580 1.00 85.06 123 ALA A CA 1
ATOM 991 C C . ALA A 1 123 ? -7.278 -5.610 20.802 1.00 85.06 123 ALA A C 1
ATOM 993 O O . ALA A 1 123 ? -7.411 -6.773 20.409 1.00 85.06 123 ALA A O 1
ATOM 994 N N . TYR A 1 124 ? -8.242 -4.940 21.433 1.00 84.25 124 TYR A N 1
ATOM 995 C CA . TYR A 1 124 ? -9.614 -5.435 21.507 1.00 84.25 124 TYR A CA 1
ATOM 996 C C . TYR A 1 124 ? -10.336 -5.020 20.241 1.00 84.25 124 TYR A C 1
ATOM 998 O O . TYR A 1 124 ? -10.531 -3.831 20.006 1.00 84.25 124 TYR A O 1
ATOM 1006 N N . VAL A 1 125 ? -10.707 -6.009 19.438 1.00 85.94 125 VAL A N 1
ATOM 1007 C CA . VAL A 1 125 ? -11.295 -5.804 18.118 1.00 85.94 125 VAL A CA 1
ATOM 1008 C C . VAL A 1 125 ? -12.459 -6.792 17.951 1.00 85.94 125 VAL A C 1
ATOM 1010 O O . VAL A 1 125 ? -12.357 -7.922 18.438 1.00 85.94 125 VAL A O 1
ATOM 1013 N N . PRO A 1 126 ? -13.584 -6.418 17.312 1.00 86.88 126 PRO A N 1
ATOM 1014 C CA . PRO A 1 126 ? -14.677 -7.346 17.021 1.00 86.88 126 PRO A CA 1
ATOM 1015 C C . PRO A 1 126 ? -14.205 -8.578 16.245 1.00 86.88 126 PRO A C 1
ATOM 1017 O O . PRO A 1 126 ? -13.324 -8.475 15.388 1.00 86.88 126 PRO A O 1
ATOM 1020 N N . ARG A 1 127 ? -14.824 -9.735 16.507 1.00 86.25 127 ARG A N 1
ATOM 1021 C CA . ARG A 1 127 ? -14.462 -11.024 15.885 1.00 86.25 127 ARG A CA 1
ATOM 1022 C C . ARG A 1 127 ? -14.320 -10.949 14.361 1.00 86.25 127 ARG A C 1
ATOM 1024 O O . ARG A 1 127 ? -13.363 -11.494 13.816 1.00 86.25 127 ARG A O 1
ATOM 1031 N N . ASP A 1 128 ? -15.232 -10.256 13.689 1.00 86.88 128 ASP A N 1
ATOM 1032 C CA . ASP A 1 128 ? -15.236 -10.151 12.226 1.00 86.88 128 ASP A CA 1
ATOM 1033 C C . ASP A 1 128 ? -14.026 -9.370 11.704 1.00 86.88 128 ASP A C 1
ATOM 1035 O O . ASP A 1 128 ? -13.409 -9.748 10.709 1.00 86.88 128 ASP A O 1
ATOM 1039 N N . ILE A 1 129 ? -13.638 -8.307 12.411 1.00 87.81 129 ILE A N 1
ATOM 1040 C CA . ILE A 1 129 ? -12.461 -7.510 12.060 1.00 87.81 129 ILE A CA 1
ATOM 1041 C C . ILE A 1 129 ? -11.187 -8.290 12.401 1.00 87.81 129 ILE A C 1
ATOM 1043 O O . ILE A 1 129 ? -10.236 -8.265 11.625 1.00 87.81 129 ILE A O 1
ATOM 1047 N N . ALA A 1 130 ? -11.166 -9.042 13.505 1.00 88.62 130 ALA A N 1
ATOM 1048 C CA . ALA A 1 130 ? -10.048 -9.928 13.824 1.00 88.62 130 ALA A CA 1
ATOM 1049 C C . ALA A 1 130 ? -9.823 -10.979 12.718 1.00 88.62 130 ALA A C 1
ATOM 1051 O O . ALA A 1 130 ? -8.682 -11.226 12.324 1.00 88.62 130 ALA A O 1
ATOM 1052 N N . LEU A 1 131 ? -10.904 -11.543 12.166 1.00 89.94 131 LEU A N 1
ATOM 1053 C CA . LEU A 1 131 ? -10.835 -12.459 11.027 1.00 89.94 131 LEU A CA 1
ATOM 1054 C C . LEU A 1 131 ? -10.328 -11.748 9.765 1.00 89.94 131 LEU A C 1
ATOM 1056 O O . LEU A 1 131 ? -9.424 -12.258 9.105 1.00 89.94 131 LEU A O 1
ATOM 1060 N N . ALA A 1 132 ? -10.840 -10.555 9.459 1.00 90.62 132 ALA A N 1
ATOM 1061 C CA . ALA A 1 132 ? -10.391 -9.777 8.305 1.00 90.62 132 ALA A CA 1
ATOM 1062 C C . ALA A 1 132 ? -8.897 -9.411 8.389 1.00 90.62 132 ALA A C 1
ATOM 1064 O O . ALA A 1 132 ? -8.162 -9.606 7.425 1.00 90.62 132 ALA A O 1
ATOM 1065 N N . LEU A 1 133 ? -8.421 -8.974 9.559 1.00 89.94 133 LEU A N 1
ATOM 1066 C CA . LEU A 1 133 ? -7.009 -8.649 9.796 1.00 89.94 133 LEU A CA 1
ATOM 1067 C C . LEU A 1 133 ? -6.096 -9.879 9.753 1.00 89.94 133 LEU A C 1
ATOM 1069 O O . LEU A 1 133 ? -4.903 -9.745 9.482 1.00 89.94 133 LEU A O 1
ATOM 1073 N N . SER A 1 134 ? -6.632 -11.073 10.024 1.00 88.56 134 SER A N 1
ATOM 1074 C CA . SER A 1 134 ? -5.872 -12.318 9.886 1.00 88.56 134 SER A CA 1
ATOM 1075 C C . SER A 1 134 ? -5.609 -12.683 8.421 1.00 88.56 134 SER A C 1
ATOM 1077 O O . SER A 1 134 ? -4.568 -13.265 8.123 1.00 88.56 134 SER A O 1
ATOM 1079 N N . GLN A 1 135 ? -6.527 -12.316 7.518 1.00 91.81 135 GLN A N 1
ATOM 1080 C CA . GLN A 1 135 ? -6.405 -12.545 6.077 1.00 91.81 135 GLN A CA 1
ATOM 1081 C C . GLN A 1 135 ? -5.606 -11.435 5.388 1.00 91.81 135 GLN A C 1
ATOM 1083 O O . GLN A 1 135 ? -4.711 -11.731 4.599 1.00 91.81 135 GLN A O 1
ATOM 1088 N N . ASP A 1 136 ? -5.902 -10.172 5.705 1.00 90.31 136 ASP A N 1
ATOM 1089 C CA 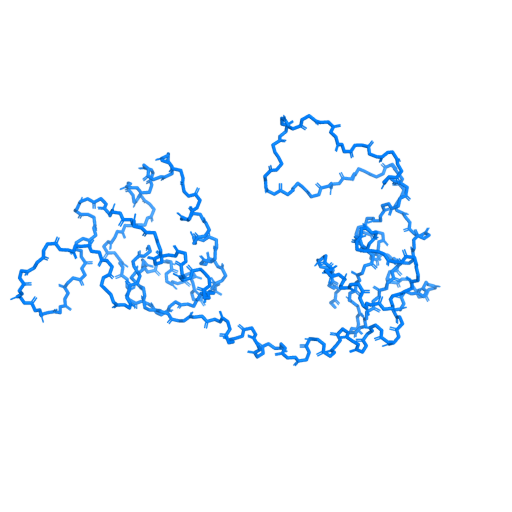. ASP A 1 136 ? -5.219 -9.011 5.141 1.00 90.31 136 ASP A CA 1
ATOM 1090 C C . ASP A 1 136 ? -4.836 -7.993 6.236 1.00 90.31 136 ASP A C 1
ATOM 1092 O O . ASP A 1 136 ? -5.653 -7.157 6.646 1.00 90.31 136 ASP A O 1
ATOM 1096 N N . PRO A 1 137 ? -3.576 -8.012 6.713 1.00 87.12 137 PRO A N 1
ATOM 1097 C CA . PRO A 1 137 ? -3.110 -7.060 7.711 1.00 87.12 137 PRO A CA 1
ATOM 1098 C C . PRO A 1 137 ? -2.935 -5.639 7.152 1.00 87.12 137 PRO A C 1
ATOM 1100 O O . PRO A 1 137 ? -2.782 -4.713 7.943 1.00 87.12 137 PRO A O 1
ATOM 1103 N N . ALA A 1 138 ? -2.959 -5.417 5.829 1.00 87.94 138 ALA A N 1
ATOM 1104 C CA . ALA A 1 138 ? -2.818 -4.076 5.253 1.00 87.94 138 ALA A CA 1
ATOM 1105 C C . ALA A 1 138 ? -4.051 -3.191 5.514 1.00 87.94 138 ALA A C 1
ATOM 1107 O O . ALA A 1 138 ? -3.941 -1.961 5.521 1.00 87.94 138 ALA A O 1
ATOM 1108 N N . LEU A 1 139 ? -5.207 -3.801 5.801 1.00 89.75 139 LEU A N 1
ATOM 1109 C CA . LEU A 1 139 ? -6.454 -3.099 6.114 1.00 89.75 139 LEU A CA 1
ATOM 1110 C C . LEU A 1 139 ? -6.325 -2.169 7.325 1.00 89.75 139 LEU A C 1
ATOM 1112 O O . LEU A 1 139 ? -6.975 -1.123 7.369 1.00 89.75 139 LEU A O 1
ATOM 1116 N N . ILE A 1 140 ? -5.449 -2.493 8.283 1.00 89.88 140 ILE A N 1
ATOM 1117 C CA . ILE A 1 140 ? -5.278 -1.642 9.458 1.00 89.88 140 ILE A CA 1
ATOM 1118 C C . ILE A 1 140 ? -4.704 -0.275 9.119 1.00 89.88 140 ILE A C 1
ATOM 1120 O O . ILE A 1 140 ? -5.081 0.711 9.739 1.00 89.88 140 ILE A O 1
ATOM 1124 N N . GLN A 1 141 ? -3.829 -0.192 8.116 1.00 89.75 141 GLN A N 1
ATOM 1125 C CA . GLN A 1 141 ? -3.212 1.071 7.730 1.00 89.75 141 GLN A CA 1
ATOM 1126 C C . GLN A 1 141 ? -4.286 2.066 7.276 1.00 89.75 141 GLN A C 1
ATOM 1128 O O . GLN A 1 141 ? -4.272 3.224 7.682 1.00 89.75 141 GLN A O 1
ATOM 1133 N N . ARG A 1 142 ? -5.279 1.584 6.517 1.00 88.38 142 ARG A N 1
ATOM 1134 C CA . ARG A 1 142 ? -6.432 2.386 6.097 1.00 88.38 142 ARG A CA 1
ATOM 1135 C C . ARG A 1 142 ? -7.308 2.791 7.271 1.00 88.38 142 ARG A C 1
ATOM 1137 O O . ARG A 1 142 ? -7.693 3.951 7.356 1.00 88.38 142 ARG A O 1
ATOM 1144 N N . ALA A 1 143 ? -7.579 1.866 8.190 1.00 87.88 143 ALA A N 1
ATOM 1145 C CA . ALA A 1 143 ? -8.351 2.172 9.390 1.00 87.88 143 ALA A CA 1
ATOM 1146 C C . ALA A 1 143 ? -7.677 3.277 10.226 1.00 87.88 143 ALA A C 1
ATOM 1148 O O . ALA A 1 143 ? -8.330 4.251 10.597 1.00 87.88 143 ALA A O 1
ATOM 1149 N N . VAL A 1 144 ? -6.362 3.182 10.444 1.00 88.38 144 VAL A N 1
ATOM 1150 C CA . VAL A 1 144 ? -5.583 4.188 11.182 1.00 88.38 144 VAL A CA 1
ATOM 1151 C C . VAL A 1 144 ? -5.583 5.537 10.470 1.00 88.38 144 VAL A C 1
ATOM 1153 O O . VAL A 1 144 ? -5.813 6.556 11.116 1.00 88.38 144 VAL A O 1
ATOM 1156 N N . GLU A 1 145 ? -5.388 5.555 9.150 1.00 88.69 145 GLU A N 1
ATOM 1157 C CA . GL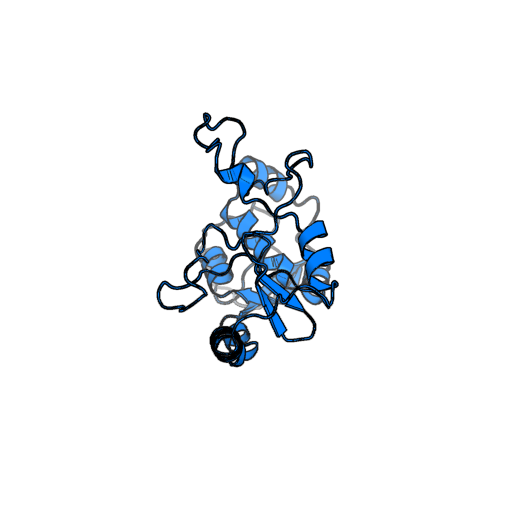U A 1 145 ? -5.468 6.778 8.343 1.00 88.69 145 GLU A CA 1
ATOM 1158 C C . GLU A 1 145 ? -6.832 7.457 8.501 1.00 88.69 145 GLU A C 1
ATOM 1160 O O . GLU A 1 145 ? -6.886 8.633 8.852 1.00 88.69 145 GLU A O 1
ATOM 1165 N N . THR A 1 146 ? -7.928 6.709 8.330 1.00 86.81 146 THR A N 1
ATOM 1166 C CA . THR A 1 146 ? -9.291 7.248 8.475 1.00 86.81 146 THR A CA 1
ATOM 1167 C C . THR A 1 146 ? -9.603 7.710 9.894 1.00 86.81 146 THR A C 1
ATOM 1169 O O . THR A 1 146 ? -10.304 8.699 10.083 1.00 86.81 146 THR A O 1
ATOM 1172 N N . PHE A 1 147 ? -9.064 7.032 10.909 1.00 85.00 147 PHE A N 1
ATOM 1173 C CA . PHE A 1 147 ? -9.198 7.461 12.296 1.00 85.00 147 PHE A CA 1
ATOM 1174 C C . PHE A 1 147 ? -8.432 8.759 12.554 1.00 85.00 147 PHE A C 1
ATOM 1176 O O . PHE A 1 147 ? -8.916 9.607 13.305 1.00 85.00 147 PHE A O 1
ATOM 1183 N N . TYR A 1 148 ? -7.259 8.920 11.936 1.00 84.25 148 TYR A N 1
ATOM 1184 C CA . TYR A 1 148 ? -6.423 10.102 12.095 1.00 84.25 148 TYR A CA 1
ATOM 1185 C C . TYR A 1 148 ? -7.029 11.333 11.412 1.00 84.25 148 TYR A C 1
ATOM 1187 O O . TYR A 1 148 ? -7.023 12.408 12.007 1.00 84.25 148 TYR A O 1
ATOM 1195 N N . THR A 1 149 ? -7.587 11.173 10.208 1.00 86.12 149 THR A N 1
ATOM 1196 C CA . THR A 1 149 ? -8.204 12.248 9.408 1.00 86.12 149 THR A CA 1
ATOM 1197 C C . THR A 1 149 ? -9.704 12.430 9.659 1.00 86.12 149 THR A C 1
ATOM 1199 O O . THR A 1 149 ? -10.390 13.066 8.859 1.00 86.12 149 THR A O 1
ATOM 1202 N N . ARG A 1 150 ? -10.232 11.865 10.751 1.00 84.50 150 ARG A N 1
ATOM 1203 C CA . ARG A 1 150 ? -11.674 11.834 11.022 1.00 84.50 150 ARG A CA 1
ATOM 1204 C C . ARG A 1 150 ? -12.301 13.228 11.121 1.00 84.50 150 ARG A C 1
ATOM 1206 O O . ARG A 1 150 ? -11.775 14.107 11.801 1.00 84.50 150 ARG A O 1
ATOM 1213 N N . ASP A 1 151 ? -13.485 13.372 10.533 1.00 83.88 151 ASP A N 1
ATOM 1214 C CA . ASP A 1 151 ? -14.341 14.556 10.682 1.00 83.88 151 ASP A CA 1
ATOM 1215 C C . ASP A 1 151 ? -15.449 14.337 11.739 1.00 83.88 151 ASP A C 1
ATOM 1217 O O . ASP A 1 151 ? -15.823 13.206 12.072 1.00 83.88 151 ASP A O 1
ATOM 1221 N N . ALA A 1 152 ? -16.017 15.424 12.266 1.00 79.31 152 ALA A N 1
ATOM 1222 C CA . ALA A 1 152 ? -17.110 15.401 13.233 1.00 79.31 152 ALA A CA 1
ATOM 1223 C C . ALA A 1 152 ? -18.344 14.640 12.714 1.00 79.31 152 ALA A C 1
ATOM 1225 O O . AL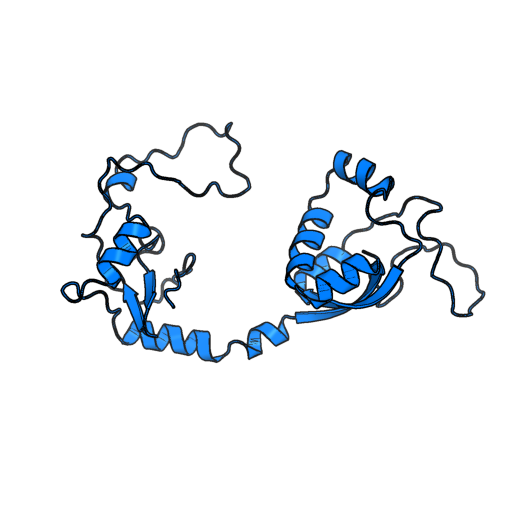A A 1 152 ? -19.024 13.965 13.491 1.00 79.31 152 ALA A O 1
ATOM 1226 N N . ILE A 1 153 ? -18.624 14.689 11.405 1.00 82.56 153 ILE A N 1
ATOM 1227 C CA . ILE A 1 153 ? -19.726 13.932 10.789 1.00 82.56 153 ILE A CA 1
ATOM 1228 C C . ILE A 1 153 ? -19.463 12.425 10.885 1.00 82.56 153 ILE A C 1
ATOM 1230 O O . ILE A 1 153 ? -20.343 11.664 11.295 1.00 82.56 153 ILE A O 1
ATOM 1234 N N . GLN A 1 154 ? -18.240 11.992 10.573 1.00 82.25 154 GLN A N 1
ATOM 1235 C CA . GLN A 1 154 ? -17.849 10.583 10.633 1.00 82.25 154 GLN A CA 1
ATOM 1236 C C . GLN A 1 154 ? -17.921 10.048 12.067 1.00 82.25 154 GLN A C 1
ATOM 1238 O O . GLN A 1 154 ? -18.438 8.954 12.294 1.00 82.25 154 GLN A O 1
ATOM 1243 N N . LEU A 1 155 ? -17.506 10.847 13.054 1.00 79.31 155 LEU A N 1
ATOM 1244 C CA . LEU A 1 155 ? -17.613 10.491 14.471 1.00 79.31 155 LEU A CA 1
ATOM 1245 C C . LEU A 1 155 ? -19.057 10.238 14.923 1.00 79.31 155 LEU A C 1
ATOM 1247 O O . LEU A 1 155 ? -19.299 9.300 15.681 1.00 79.31 155 LEU A O 1
ATOM 1251 N N . ARG A 1 156 ? -20.034 11.015 14.435 1.00 80.12 156 ARG A N 1
ATOM 1252 C CA . ARG A 1 156 ? -21.456 10.815 14.782 1.00 80.12 156 ARG A CA 1
ATOM 1253 C C . ARG A 1 156 ? -21.984 9.462 14.310 1.00 80.12 156 ARG A C 1
ATOM 1255 O O . ARG A 1 156 ? -22.764 8.844 15.029 1.00 80.12 156 ARG A O 1
ATOM 1262 N N . VAL A 1 157 ? -21.550 9.004 13.136 1.00 79.94 157 VAL A N 1
ATOM 1263 C CA . VAL A 1 157 ? -21.914 7.684 12.598 1.00 79.94 157 VAL A CA 1
ATOM 1264 C C . VAL A 1 157 ? -21.207 6.579 13.378 1.00 79.94 157 VAL A C 1
ATOM 1266 O O . VAL A 1 157 ? -21.845 5.618 13.804 1.00 79.94 157 VAL A O 1
ATOM 1269 N N . VAL A 1 158 ? -19.905 6.743 13.634 1.00 76.19 158 VAL A N 1
ATOM 1270 C CA . VAL A 1 158 ? -19.113 5.779 14.413 1.00 76.19 158 VAL A CA 1
ATOM 1271 C C . VAL A 1 158 ? -19.691 5.606 15.817 1.00 76.19 158 VAL A C 1
ATOM 1273 O O . VAL A 1 158 ? -19.805 4.480 16.286 1.00 76.19 158 VAL A O 1
ATOM 1276 N N . HIS A 1 159 ? -20.156 6.677 16.466 1.00 75.38 159 HIS A N 1
ATOM 1277 C CA . HIS A 1 159 ? -20.788 6.600 17.788 1.00 75.38 159 HIS A CA 1
ATOM 1278 C C . HIS A 1 159 ? -22.018 5.686 17.846 1.00 75.38 159 HIS A C 1
ATOM 1280 O O . HIS A 1 159 ? -22.311 5.156 18.916 1.00 75.38 159 HIS A O 1
ATOM 1286 N N . GLN A 1 160 ? -22.722 5.479 16.730 1.00 75.88 160 GLN A N 1
ATOM 1287 C CA . GLN A 1 160 ? -23.878 4.581 16.685 1.00 75.88 160 GLN A CA 1
ATOM 1288 C C . GLN A 1 160 ? -23.475 3.101 16.652 1.00 75.88 160 GLN A C 1
ATOM 1290 O O . GLN A 1 160 ? -24.308 2.251 16.947 1.00 75.88 160 GLN A O 1
ATOM 1295 N N . MET A 1 161 ? -22.218 2.780 16.309 1.00 70.88 161 MET A N 1
ATOM 1296 C CA . MET A 1 161 ? -21.675 1.412 16.270 1.00 70.88 161 MET A CA 1
ATOM 1297 C C . MET A 1 161 ? -22.565 0.403 15.519 1.00 70.88 161 MET A C 1
ATOM 1299 O O . MET A 1 161 ? -22.579 -0.784 15.836 1.00 70.88 161 MET A O 1
ATOM 1303 N N . ALA A 1 162 ? -23.297 0.859 14.495 1.00 76.56 162 ALA A N 1
ATOM 1304 C CA . ALA A 1 162 ? -24.311 0.056 13.804 1.00 76.56 162 ALA A CA 1
ATOM 1305 C C . ALA A 1 162 ? -23.729 -1.180 13.097 1.00 76.56 162 ALA A C 1
ATOM 1307 O O . ALA A 1 162 ? -24.389 -2.211 12.996 1.00 76.56 162 ALA A O 1
ATOM 1308 N N . ARG A 1 163 ? -22.486 -1.081 12.602 1.00 78.62 163 ARG A N 1
ATOM 1309 C CA . ARG A 1 163 ? -21.806 -2.174 11.892 1.00 78.62 163 ARG A CA 1
ATOM 1310 C C . ARG A 1 163 ? -20.990 -3.081 12.810 1.00 78.62 163 ARG A C 1
ATOM 1312 O O . ARG A 1 163 ? -20.895 -4.272 12.539 1.00 78.62 163 ARG A O 1
ATOM 1319 N N . PHE A 1 164 ? -20.398 -2.519 13.862 1.00 76.88 164 PHE A N 1
ATOM 1320 C CA . PHE A 1 164 ? -19.444 -3.206 14.731 1.00 76.88 164 PHE A CA 1
ATOM 1321 C C . PHE A 1 164 ? -19.843 -3.030 16.201 1.00 76.88 164 PHE A C 1
ATOM 1323 O O . PHE A 1 164 ? -19.375 -2.103 16.863 1.00 76.88 164 PHE A O 1
ATOM 1330 N N . PRO A 1 165 ? -20.723 -3.897 16.729 1.00 73.56 165 PRO A N 1
ATOM 1331 C CA . PRO A 1 165 ? -21.162 -3.796 18.111 1.00 73.56 165 PRO A CA 1
ATOM 1332 C C . PRO A 1 165 ? -20.029 -4.172 19.088 1.00 73.56 165 PRO A C 1
ATOM 1334 O O . PRO A 1 165 ? -19.314 -5.156 18.871 1.00 73.56 165 PRO A O 1
ATOM 1337 N N . PRO A 1 166 ? -19.896 -3.461 20.222 1.00 67.25 166 PRO A N 1
ATOM 1338 C CA . PRO A 1 166 ? -18.770 -3.602 21.159 1.00 67.25 166 PRO A CA 1
ATOM 1339 C C . PRO A 1 166 ? -18.746 -4.932 21.935 1.00 67.25 166 PRO A C 1
ATOM 1341 O O . PRO A 1 166 ? -17.709 -5.328 22.472 1.00 67.25 166 PRO A O 1
ATOM 1344 N N . GLN A 1 167 ? -19.882 -5.632 22.009 1.00 69.19 167 GLN A N 1
ATOM 1345 C CA . GLN A 1 167 ? -20.068 -6.836 22.831 1.00 69.19 167 GLN A CA 1
ATOM 1346 C C . GLN A 1 167 ? -19.265 -8.047 22.331 1.00 69.19 167 GLN A C 1
ATOM 1348 O O . GLN A 1 167 ? -19.013 -8.969 23.098 1.00 69.19 167 GLN A O 1
ATOM 1353 N N . THR A 1 168 ? -18.851 -8.054 21.061 1.00 73.69 168 THR A N 1
ATOM 1354 C CA . THR A 1 168 ? -18.184 -9.202 20.416 1.00 73.69 168 THR A CA 1
ATOM 1355 C C . THR A 1 168 ? -16.665 -9.038 20.297 1.00 73.69 168 THR A C 1
ATOM 1357 O O . THR A 1 168 ? -16.024 -9.694 19.471 1.00 73.69 168 THR A O 1
ATOM 1360 N N . SER A 1 169 ? -16.076 -8.146 21.098 1.00 78.69 169 SER A N 1
ATOM 1361 C CA . SER A 1 169 ? -14.643 -7.858 21.052 1.00 78.69 169 SER A CA 1
ATOM 1362 C C . SER A 1 169 ? -13.803 -9.008 21.616 1.00 78.69 169 SER A C 1
ATOM 1364 O O . SER A 1 169 ? -14.096 -9.577 22.666 1.00 78.69 169 SER A O 1
ATOM 1366 N N . VAL A 1 170 ? -12.742 -9.360 20.893 1.00 84.69 170 VAL A N 1
ATOM 1367 C CA . VAL A 1 170 ? -11.771 -10.393 21.263 1.00 84.69 170 VAL A CA 1
ATOM 1368 C C . VAL A 1 170 ? -10.386 -9.759 21.299 1.00 84.69 170 VAL A C 1
ATOM 1370 O O . VAL A 1 170 ? -10.037 -8.948 20.439 1.00 84.69 170 VAL A O 1
ATOM 1373 N N . LEU A 1 171 ? -9.583 -10.136 22.294 1.00 86.38 171 LEU A N 1
ATOM 1374 C CA . LEU A 1 171 ? -8.186 -9.727 22.373 1.00 86.38 171 LEU A CA 1
ATOM 1375 C C . LEU A 1 171 ? -7.386 -10.436 21.273 1.00 86.38 171 LEU A C 1
ATOM 1377 O O . LEU A 1 171 ? -7.216 -11.653 21.313 1.00 86.38 171 LEU A O 1
ATOM 1381 N N . THR A 1 172 ? -6.895 -9.678 20.295 1.00 85.31 172 THR A N 1
ATOM 1382 C CA . THR A 1 172 ? -6.167 -10.221 19.140 1.00 85.31 172 THR A CA 1
ATOM 1383 C C . THR A 1 172 ? -4.812 -9.537 18.997 1.00 85.31 172 THR A C 1
ATOM 1385 O O . THR A 1 172 ? -4.674 -8.341 19.255 1.00 85.31 172 THR A O 1
ATOM 1388 N N . THR A 1 173 ? -3.785 -10.287 18.582 1.00 89.50 173 THR A N 1
ATOM 1389 C CA . THR A 1 173 ? -2.498 -9.690 18.204 1.00 89.50 173 THR A CA 1
ATOM 1390 C C . THR A 1 173 ? -2.585 -9.104 16.805 1.00 89.50 173 THR A C 1
ATOM 1392 O O . THR A 1 173 ? -2.795 -9.826 15.832 1.00 89.50 173 THR A O 1
ATOM 1395 N N . VAL A 1 174 ? -2.347 -7.806 16.703 1.00 88.62 174 VAL A N 1
ATOM 1396 C CA . VAL A 1 174 ? -2.458 -7.047 15.466 1.00 88.62 174 VAL A CA 1
ATOM 1397 C C . VAL A 1 174 ? -1.075 -6.573 15.025 1.00 88.62 174 VAL A C 1
ATOM 1399 O O . VAL A 1 174 ? -0.235 -6.209 15.850 1.00 88.62 174 VAL A O 1
ATOM 1402 N N . ARG A 1 175 ? -0.812 -6.619 13.714 1.00 89.12 175 ARG A N 1
ATOM 1403 C CA . ARG A 1 175 ? 0.438 -6.139 13.107 1.00 89.12 175 ARG A CA 1
ATOM 1404 C C . ARG A 1 175 ? 0.167 -4.826 12.391 1.00 89.12 175 ARG A C 1
ATOM 1406 O O . ARG A 1 175 ? -0.723 -4.777 11.554 1.00 89.12 175 ARG A O 1
ATOM 1413 N N . MET A 1 176 ? 0.939 -3.791 12.691 1.00 88.38 176 MET A N 1
ATOM 1414 C CA . MET A 1 176 ? 0.826 -2.479 12.050 1.00 88.38 176 MET A CA 1
ATOM 1415 C C . MET A 1 176 ? 2.204 -1.846 11.872 1.00 88.38 176 MET A C 1
ATOM 1417 O O . MET A 1 176 ? 3.198 -2.336 12.407 1.00 88.38 176 MET A O 1
ATOM 1421 N N . THR A 1 177 ? 2.295 -0.755 11.120 1.00 90.31 177 THR A N 1
ATOM 1422 C CA . THR A 1 177 ? 3.548 0.000 11.016 1.00 90.31 177 THR A CA 1
ATOM 1423 C C . THR A 1 177 ? 3.803 0.774 12.316 1.00 90.31 177 THR A C 1
ATOM 1425 O O . THR A 1 177 ? 2.870 1.193 13.003 1.00 90.31 177 THR A O 1
ATOM 1428 N N . ARG A 1 178 ? 5.074 0.985 12.678 1.00 88.31 178 ARG A N 1
ATOM 1429 C CA . ARG A 1 178 ? 5.439 1.846 13.823 1.00 88.31 178 ARG A CA 1
ATOM 1430 C C . ARG A 1 178 ? 4.789 3.246 13.783 1.00 88.31 178 ARG A C 1
ATOM 1432 O O . ARG A 1 178 ? 4.269 3.655 14.819 1.00 88.31 178 ARG A O 1
ATOM 1439 N N . PRO A 1 179 ? 4.769 3.977 12.646 1.00 89.88 179 PRO A N 1
ATOM 1440 C CA . PRO A 1 179 ? 4.074 5.263 12.583 1.00 89.88 179 PRO A CA 1
ATOM 1441 C C . PRO A 1 179 ? 2.560 5.137 12.787 1.00 89.88 179 PRO A C 1
ATOM 1443 O O . PRO A 1 179 ? 1.998 5.970 13.489 1.00 89.88 179 PRO A O 1
ATOM 1446 N N . ALA A 1 180 ? 1.908 4.091 12.267 1.00 88.25 180 ALA A N 1
ATOM 1447 C CA . ALA A 1 180 ? 0.479 3.872 12.506 1.00 88.25 180 ALA A CA 1
ATOM 1448 C C . ALA A 1 180 ? 0.170 3.656 13.997 1.00 88.25 180 ALA A C 1
ATOM 1450 O O . ALA A 1 180 ? -0.786 4.217 14.529 1.00 88.25 180 ALA A O 1
ATOM 1451 N N . TYR A 1 181 ? 1.024 2.910 14.703 1.00 88.88 181 TYR A N 1
ATOM 1452 C CA . TYR A 1 181 ? 0.896 2.762 16.151 1.00 88.88 181 TYR A CA 1
ATOM 1453 C C . TYR A 1 181 ? 1.046 4.101 16.886 1.00 88.88 181 TYR A C 1
ATOM 1455 O O . TYR A 1 181 ? 0.233 4.431 17.747 1.00 88.88 181 TYR A O 1
ATOM 1463 N N . ALA A 1 182 ? 2.046 4.903 16.514 1.00 88.44 182 ALA A N 1
ATOM 1464 C CA . ALA A 1 182 ? 2.244 6.227 17.098 1.00 88.44 182 ALA A CA 1
ATOM 1465 C C . ALA A 1 182 ? 1.050 7.166 16.836 1.00 88.44 182 ALA A C 1
ATOM 1467 O O . ALA A 1 182 ? 0.645 7.899 17.736 1.00 88.44 182 ALA A O 1
ATOM 1468 N N . GLN A 1 183 ? 0.450 7.112 15.640 1.00 88.81 183 GLN A N 1
ATOM 1469 C CA . GLN A 1 183 ? -0.757 7.874 15.297 1.00 88.81 183 GLN A CA 1
ATOM 1470 C C . GLN A 1 183 ? -1.953 7.495 16.176 1.00 88.81 183 GLN A C 1
ATOM 1472 O O . GLN A 1 183 ? -2.676 8.383 16.623 1.00 88.81 183 GLN A O 1
ATOM 1477 N N . LEU A 1 184 ? -2.143 6.201 16.452 1.00 85.94 184 LEU A N 1
ATOM 1478 C CA . LEU A 1 184 ? -3.205 5.721 17.339 1.00 85.94 184 LEU A CA 1
ATOM 1479 C C . LEU A 1 184 ? -2.987 6.174 18.786 1.00 85.94 184 LEU A C 1
ATOM 1481 O O . LEU A 1 184 ? -3.895 6.727 19.398 1.00 85.94 184 LEU A O 1
ATOM 1485 N N . MET A 1 185 ? -1.775 5.988 19.313 1.00 83.94 185 MET A N 1
ATOM 1486 C CA . MET A 1 185 ? -1.449 6.343 20.699 1.00 83.94 185 MET A CA 1
ATOM 1487 C C . MET A 1 185 ? -1.452 7.856 20.947 1.00 83.94 185 MET A C 1
ATOM 1489 O O . MET A 1 185 ? -1.770 8.302 22.046 1.00 83.94 185 MET A O 1
ATOM 1493 N N . GLY A 1 186 ? -1.098 8.656 19.939 1.00 82.25 186 GLY A N 1
ATOM 1494 C CA . GLY A 1 186 ? -1.012 10.111 20.062 1.00 82.25 186 GLY A CA 1
ATOM 1495 C C . GLY A 1 186 ? -2.363 10.829 20.106 1.00 82.25 186 GLY A C 1
ATOM 1496 O O . GLY A 1 186 ? -2.417 11.996 20.498 1.00 82.25 186 GLY A O 1
ATOM 1497 N N . GLN A 1 187 ? -3.461 10.175 19.716 1.00 79.88 187 GLN A N 1
ATOM 1498 C CA . GLN A 1 187 ? -4.773 10.813 19.676 1.00 79.88 187 GLN A CA 1
ATOM 1499 C C . GLN A 1 187 ? -5.618 10.491 20.911 1.00 79.88 187 GLN A C 1
ATOM 1501 O O . GLN A 1 187 ? -6.030 9.358 21.145 1.00 79.88 187 GLN A O 1
ATOM 1506 N N . LYS A 1 188 ? -5.982 11.535 21.662 1.00 74.62 188 LYS A N 1
ATOM 1507 C CA . LYS A 1 188 ? -6.958 11.434 22.752 1.00 74.62 188 LYS A CA 1
ATOM 1508 C C . LYS A 1 188 ? -8.354 11.227 22.163 1.00 74.62 188 LYS A C 1
ATOM 1510 O O . LYS A 1 188 ? -8.980 12.167 21.678 1.00 74.62 188 LYS A O 1
ATOM 1515 N N . PHE A 1 189 ? -8.835 9.990 22.177 1.00 75.81 189 PHE A N 1
ATOM 1516 C CA . PHE A 1 189 ? -10.211 9.655 21.820 1.00 75.81 189 PHE A CA 1
ATOM 1517 C C . PHE A 1 189 ? -11.011 9.296 23.072 1.00 75.81 189 PHE A C 1
ATOM 1519 O O . PHE A 1 189 ? -10.575 8.490 23.896 1.00 75.81 189 PHE A O 1
ATOM 1526 N N . HIS A 1 190 ? -12.184 9.913 23.208 1.00 74.38 190 HIS A N 1
ATOM 1527 C CA . HIS A 1 190 ? -13.092 9.695 24.325 1.00 74.38 190 HIS A CA 1
ATOM 1528 C C . HIS A 1 190 ? -14.271 8.844 23.850 1.00 74.38 190 HIS A C 1
ATOM 1530 O O . HIS A 1 190 ? -15.120 9.350 23.112 1.00 74.38 190 HIS A O 1
ATOM 1536 N N . PRO A 1 191 ? -14.345 7.562 24.246 1.00 70.31 191 PRO A N 1
ATOM 1537 C CA . PRO A 1 191 ? -15.422 6.699 23.799 1.00 70.31 191 PRO A CA 1
ATOM 1538 C C . PRO A 1 191 ? -16.776 7.159 24.365 1.00 70.31 191 PRO A C 1
ATOM 1540 O O . PRO A 1 191 ? -16.850 7.594 25.523 1.00 70.31 191 PRO A O 1
ATOM 1543 N N . PRO A 1 192 ? -17.869 7.020 23.594 1.00 68.44 192 PRO A N 1
ATOM 1544 C CA . PRO A 1 192 ? -19.216 7.295 24.078 1.00 68.44 192 PRO A CA 1
ATOM 1545 C C . PRO A 1 192 ? -19.565 6.416 25.291 1.00 68.44 192 PRO A C 1
ATOM 1547 O O . PRO A 1 192 ? -19.212 5.233 25.372 1.00 68.44 192 PRO A O 1
ATOM 1550 N N . ARG A 1 193 ? -20.256 7.019 26.267 1.00 64.06 193 ARG A N 1
ATOM 1551 C CA . ARG A 1 193 ? -20.606 6.382 27.546 1.00 64.06 193 ARG A CA 1
ATOM 1552 C C . ARG A 1 193 ? -21.512 5.160 27.309 1.00 64.06 193 ARG A C 1
ATOM 1554 O O . ARG A 1 193 ? -22.460 5.240 26.541 1.00 64.06 193 ARG A O 1
ATOM 1561 N N . GLY A 1 194 ? -21.222 4.042 27.981 1.00 63.59 194 GLY A N 1
ATOM 1562 C CA . GLY A 1 194 ? -22.053 2.823 27.989 1.00 63.59 194 GLY A CA 1
ATOM 1563 C C . GLY A 1 194 ? -21.701 1.749 26.949 1.00 63.59 194 GLY A C 1
ATOM 1564 O O . GLY A 1 194 ? -22.019 0.584 27.160 1.00 63.59 194 GLY A O 1
ATOM 1565 N N . ILE A 1 195 ? -20.992 2.100 25.871 1.00 58.22 195 ILE A N 1
ATOM 1566 C CA . ILE A 1 195 ? -20.707 1.177 24.753 1.00 58.22 195 ILE A CA 1
ATOM 1567 C C . ILE A 1 195 ? -19.446 0.330 25.021 1.00 58.22 195 ILE A C 1
ATOM 1569 O O . ILE A 1 195 ? -19.414 -0.854 24.711 1.00 58.22 195 ILE A O 1
ATOM 1573 N N . TRP A 1 196 ? -18.421 0.890 25.672 1.00 55.81 196 TRP A N 1
ATOM 1574 C CA . TRP A 1 196 ? -17.083 0.273 25.777 1.00 55.81 196 TRP A CA 1
ATOM 1575 C C . TRP A 1 196 ? -16.750 -0.298 27.171 1.00 55.81 196 TRP A C 1
ATOM 1577 O O . TRP A 1 196 ? -15.593 -0.593 27.477 1.00 55.81 196 TRP A O 1
ATOM 1587 N N . SER A 1 197 ? -17.739 -0.438 28.056 1.00 54.16 197 SER A N 1
ATOM 1588 C CA . SER A 1 197 ? -17.554 -0.895 29.447 1.00 54.16 197 SER A CA 1
ATOM 1589 C C . SER A 1 197 ? -17.275 -2.396 29.604 1.00 54.16 197 SER A C 1
ATOM 1591 O O . SER A 1 197 ? -16.977 -2.838 30.712 1.00 54.16 197 SER A O 1
ATOM 1593 N N . LEU A 1 198 ? -17.326 -3.176 28.524 1.00 47.12 198 LEU A N 1
ATOM 1594 C CA . LEU A 1 198 ? -17.132 -4.623 28.565 1.00 47.12 198 LEU A CA 1
ATOM 1595 C C . LEU A 1 198 ? -15.666 -4.966 28.269 1.00 47.12 198 LEU A C 1
ATOM 1597 O O . LEU A 1 198 ? -15.190 -4.811 27.151 1.00 47.12 198 LEU A O 1
ATOM 1601 N N . GLY A 1 199 ? -14.925 -5.359 29.301 1.00 47.25 199 GLY A N 1
ATOM 1602 C CA . GLY A 1 199 ? -13.527 -5.785 29.169 1.00 47.25 199 GLY A CA 1
ATOM 1603 C C . GLY A 1 199 ? -12.708 -5.747 30.460 1.00 47.25 199 GLY A C 1
ATOM 1604 O O . GLY A 1 199 ? -11.511 -6.002 30.416 1.00 47.25 199 GLY A O 1
ATOM 1605 N N . ARG A 1 200 ? -13.318 -5.433 31.613 1.00 45.69 200 ARG A N 1
ATOM 1606 C CA . ARG A 1 200 ? -12.717 -5.704 32.927 1.00 45.69 200 ARG A CA 1
ATOM 1607 C C . ARG A 1 200 ? -13.105 -7.114 33.372 1.00 45.69 200 ARG A C 1
ATOM 1609 O O . ARG A 1 200 ? -14.086 -7.298 34.079 1.00 45.69 200 ARG A O 1
ATOM 1616 N N . THR A 1 201 ? -12.333 -8.108 32.954 1.00 38.66 201 THR A N 1
ATOM 1617 C CA . THR A 1 201 ? -12.255 -9.406 33.643 1.00 38.66 201 THR A CA 1
ATOM 1618 C C . THR A 1 201 ? -10.805 -9.601 34.056 1.00 38.66 201 THR A C 1
ATOM 1620 O O . THR A 1 201 ? -10.009 -10.160 33.310 1.00 38.66 201 THR A O 1
ATOM 1623 N N . GLY A 1 202 ? -10.450 -9.038 35.210 1.00 34.66 202 GLY A N 1
ATOM 1624 C CA . GLY A 1 202 ? -9.082 -9.021 35.726 1.00 34.66 202 GLY A CA 1
ATOM 1625 C C . GLY A 1 202 ? -8.952 -8.098 36.933 1.00 34.66 202 GLY A C 1
ATOM 1626 O O . GLY A 1 202 ? -8.457 -6.991 36.801 1.00 34.66 202 GLY A O 1
ATOM 1627 N N . ARG A 1 203 ? -9.514 -8.554 38.056 1.00 37.53 203 ARG A N 1
ATOM 1628 C CA . ARG A 1 203 ? -9.231 -8.220 39.464 1.00 37.53 203 ARG A CA 1
ATOM 1629 C C . ARG A 1 203 ? -8.116 -7.179 39.709 1.00 37.53 203 ARG A C 1
ATOM 1631 O O . ARG A 1 203 ? -6.960 -7.566 39.808 1.00 37.53 203 ARG A O 1
ATOM 1638 N N . ASP A 1 204 ? -8.492 -5.915 39.892 1.00 32.66 204 ASP A N 1
ATOM 1639 C CA . ASP A 1 204 ? -7.926 -5.059 40.944 1.00 32.66 204 ASP A CA 1
ATOM 1640 C C . ASP A 1 204 ? -8.899 -3.904 41.239 1.00 32.66 204 ASP A C 1
ATOM 1642 O O . ASP A 1 204 ? -9.329 -3.185 40.331 1.00 32.66 204 ASP A O 1
ATOM 1646 N N . ASP A 1 205 ? -9.311 -3.801 42.500 1.00 37.69 205 ASP A N 1
ATOM 1647 C CA . ASP A 1 205 ? -10.244 -2.804 43.019 1.00 37.69 205 ASP A CA 1
ATOM 1648 C C . ASP A 1 205 ? -9.439 -1.728 43.746 1.00 37.69 205 ASP A C 1
ATOM 1650 O O . ASP A 1 205 ? -9.298 -1.775 44.964 1.00 37.69 205 ASP A O 1
ATOM 1654 N N . THR A 1 206 ? -8.959 -0.722 43.019 1.00 29.72 206 THR A N 1
ATOM 1655 C CA . THR A 1 206 ? -8.683 0.598 43.595 1.00 29.72 206 THR A CA 1
ATOM 1656 C C . THR A 1 206 ? -9.008 1.701 42.591 1.00 29.72 206 THR A C 1
ATOM 1658 O O . THR A 1 206 ? -8.600 1.722 41.434 1.00 29.72 206 THR A O 1
ATOM 1661 N N . VAL A 1 207 ? -9.872 2.584 43.073 1.00 37.03 207 VAL A N 1
ATOM 1662 C CA . VAL A 1 207 ? -10.209 3.929 42.615 1.00 37.03 207 VAL A CA 1
ATOM 1663 C C . VAL A 1 207 ? -9.074 4.613 41.841 1.00 37.03 207 VAL A C 1
ATOM 1665 O O . VAL A 1 207 ? -8.087 4.972 42.458 1.00 37.03 207 VAL A O 1
ATOM 1668 N N . GLU A 1 208 ? -9.266 4.917 40.552 1.00 30.30 208 GLU A N 1
ATOM 1669 C CA . GLU A 1 208 ? -9.090 6.291 40.060 1.00 30.30 208 GLU A CA 1
ATOM 1670 C C . GLU A 1 208 ? -9.672 6.521 38.663 1.00 30.30 208 GLU A C 1
ATOM 1672 O O . GLU A 1 208 ? -9.810 5.640 37.814 1.00 30.30 208 GLU A O 1
ATOM 1677 N N . ASN A 1 209 ? -10.116 7.752 38.474 1.00 32.16 209 ASN A N 1
ATOM 1678 C CA . ASN A 1 209 ? -10.999 8.212 37.423 1.00 32.16 209 ASN A CA 1
ATOM 1679 C C . ASN A 1 209 ? -10.199 8.666 36.190 1.00 32.16 209 ASN A C 1
ATOM 1681 O O . ASN A 1 209 ? -10.447 9.742 35.656 1.00 32.16 209 ASN A O 1
ATOM 1685 N N . GLU A 1 210 ? -9.256 7.851 35.716 1.00 31.77 210 GLU A N 1
ATOM 1686 C CA . GLU A 1 210 ? -8.410 8.173 34.560 1.00 31.77 210 GLU A CA 1
ATOM 1687 C C . GLU A 1 210 ? -8.594 7.135 33.450 1.00 31.77 210 GLU A C 1
ATOM 1689 O O . GLU A 1 210 ? -7.830 6.197 33.252 1.00 31.77 210 GLU A O 1
ATOM 1694 N N . LYS A 1 211 ? -9.683 7.283 32.689 1.00 39.22 211 LYS A N 1
ATOM 1695 C CA . LYS A 1 211 ? -9.944 6.457 31.501 1.00 39.22 211 LYS A CA 1
ATOM 1696 C C . LYS A 1 211 ? -9.165 6.998 30.306 1.00 39.22 211 LYS A C 1
ATOM 1698 O O . LYS A 1 211 ? -9.754 7.537 29.370 1.00 39.22 211 LYS A O 1
ATOM 1703 N N . CYS A 1 212 ? -7.850 6.846 30.341 1.00 37.09 212 CYS A N 1
ATOM 1704 C CA . CYS A 1 212 ? -6.986 7.048 29.189 1.00 37.09 212 CYS A CA 1
ATOM 1705 C C . CYS A 1 212 ? -6.138 5.786 29.028 1.00 37.09 212 CYS A C 1
ATOM 1707 O O . CYS A 1 212 ? -5.332 5.491 29.894 1.00 37.09 212 CYS A O 1
ATOM 1709 N N . TRP A 1 213 ? -6.376 5.032 27.950 1.00 40.38 213 TRP A N 1
ATOM 1710 C CA . TRP A 1 213 ? -5.395 4.155 27.298 1.00 40.38 213 TRP A CA 1
ATOM 1711 C C . TRP A 1 213 ? -4.322 3.538 28.217 1.00 40.38 213 TRP A C 1
ATOM 1713 O O . TRP A 1 213 ? -3.142 3.836 28.052 1.00 40.38 213 TRP A O 1
ATOM 1723 N N . HIS A 1 214 ? -4.697 2.692 29.186 1.00 33.31 214 HIS A N 1
ATOM 1724 C CA . HIS A 1 214 ? -3.675 2.014 29.982 1.00 33.31 214 HIS A CA 1
ATOM 1725 C C . HIS A 1 214 ? -2.964 0.941 29.148 1.00 33.31 214 HIS A C 1
ATOM 1727 O O . HIS A 1 214 ? -3.558 -0.034 28.688 1.00 33.31 214 HIS A O 1
ATOM 1733 N N . GLU A 1 215 ? -1.683 1.235 28.941 1.00 37.53 215 GLU A N 1
ATOM 1734 C CA . GLU A 1 215 ? -0.517 0.360 28.861 1.00 37.53 215 GLU A CA 1
ATOM 1735 C C . GLU A 1 215 ? -0.710 -0.940 28.070 1.00 37.53 215 GLU A C 1
ATOM 1737 O O . GLU A 1 215 ? -1.189 -1.966 28.544 1.00 37.53 215 GLU A O 1
ATOM 1742 N N . ASN A 1 216 ? -0.244 -0.877 26.822 1.00 40.03 216 ASN A N 1
ATOM 1743 C CA . ASN A 1 216 ? -0.069 -1.973 25.866 1.00 40.03 216 ASN A CA 1
ATOM 1744 C C . ASN A 1 216 ? -1.319 -2.482 25.141 1.00 40.03 216 ASN A C 1
ATOM 1746 O O . ASN A 1 216 ? -1.174 -3.356 24.279 1.00 40.03 216 ASN A O 1
ATOM 1750 N N . CYS A 1 217 ? -2.509 -1.928 25.402 1.00 42.19 217 CYS A N 1
ATOM 1751 C CA . CYS A 1 217 ? -3.711 -2.308 24.661 1.00 42.19 217 CYS A CA 1
ATOM 1752 C C . CYS A 1 217 ? -4.398 -1.129 23.961 1.00 42.19 217 CYS A C 1
ATOM 1754 O O . CYS A 1 217 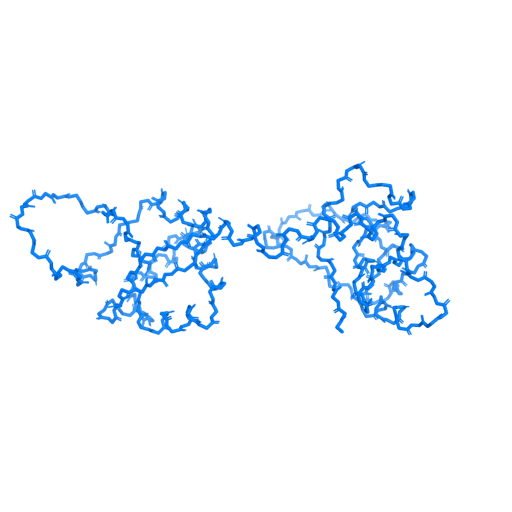? -4.923 -0.217 24.597 1.00 42.19 217 CYS A O 1
ATOM 1756 N N . VAL A 1 218 ? -4.430 -1.179 22.626 1.00 51.72 218 VAL A N 1
ATOM 1757 C CA . VAL A 1 218 ? -5.191 -0.229 21.806 1.00 51.72 218 VAL A CA 1
ATOM 1758 C C . VAL A 1 218 ? -6.609 -0.774 21.644 1.00 51.72 218 VAL A C 1
ATOM 1760 O O . VAL A 1 218 ? -6.795 -1.901 21.189 1.00 51.72 218 VAL A O 1
ATOM 1763 N N . ARG A 1 219 ? -7.630 0.002 22.009 1.00 50.44 219 ARG A N 1
ATOM 1764 C CA . ARG A 1 219 ? -9.012 -0.282 21.602 1.00 50.44 219 ARG A CA 1
ATOM 1765 C C . ARG A 1 219 ? -9.294 0.487 20.316 1.00 50.44 219 ARG A C 1
ATOM 1767 O O . ARG A 1 219 ? -9.279 1.714 20.347 1.00 50.44 219 ARG A O 1
ATOM 1774 N N . ILE A 1 220 ? -9.472 -0.234 19.211 1.00 49.56 220 ILE A N 1
ATOM 1775 C CA . ILE A 1 220 ? -9.760 0.322 17.879 1.00 49.56 220 ILE A CA 1
ATOM 1776 C C . ILE A 1 220 ? -11.228 0.065 17.566 1.00 49.56 220 ILE A C 1
ATOM 1778 O O . ILE A 1 220 ? -11.662 -1.090 17.774 1.00 49.56 220 ILE A O 1
#

Organism: NCBI:txid1448309

InterPro domains:
  IPR010770 Ecd family [PF07093] (80-198)
  IPR010770 Ecd family [PTHR13060] (18-194)

Foldseek 3Di:
DKDDDDQDPPDPPDPFPPPDDSLLQPLQWIADPNFIFGHDQVDADDLPDDDDDPDDPPDDPPPPDDDPPVVVSSRHHDNVSSVVLVPDPVHRRGTDVVVSVVVCVVCVCPPVVVVVQKDKFKEWAAPVVLVVCVVPLVVLVVVLVCVLVDDPVNVVVVLVCPPHQQPRTDTHIHIDGPVSVVSQLVDDDDHDPPRNPPDPPDDDDDDDDDPDDPDGYGYD

Sequence (220 aa):
MVCRVASARVDQNFRCRSWVSPSNAENRVWMYKSHLHLIPILYTTSPHVPRHRRSLPGRTEDSDGEGDDPHSDDEYLGPADALRLLRDPLVDTLAPPEVEVRAWERIRGYPNSALQHTHRTLAYVPRDIALALSQDPALIQRAVETFYTRDAIQLRVVHQMARFPPQTSVLTTVRMTRPAYAQLMGQKFHPPRGIWSLGRTGRDDTVENEKCWHENCVRI